Protein AF-A0A5T1JNU9-F1 (afdb_monomer)

Structure (mmCIF, N/CA/C/O backbone):
data_AF-A0A5T1JNU9-F1
#
_entry.id   AF-A0A5T1JNU9-F1
#
loop_
_atom_site.group_PDB
_atom_site.id
_atom_site.type_symbol
_atom_site.label_atom_id
_atom_site.label_alt_id
_atom_site.label_comp_id
_atom_site.label_asym_id
_atom_site.label_entity_id
_atom_site.label_seq_id
_atom_site.pdbx_PDB_ins_code
_atom_site.Cartn_x
_atom_site.Cartn_y
_atom_site.Cartn_z
_atom_site.occupancy
_atom_site.B_iso_or_equiv
_atom_site.auth_seq_id
_atom_site.auth_comp_id
_atom_site.auth_asym_id
_atom_site.auth_atom_id
_atom_site.pdbx_PDB_model_num
ATOM 1 N N . LEU A 1 1 ? -23.507 -17.142 24.575 1.00 57.91 1 LEU A N 1
ATOM 2 C CA . LEU A 1 1 ? -22.580 -16.033 24.898 1.00 57.91 1 LEU A CA 1
ATOM 3 C C . LEU A 1 1 ? -23.388 -14.987 25.648 1.00 57.91 1 LEU A C 1
ATOM 5 O O . LEU A 1 1 ? -24.443 -14.617 25.152 1.00 57.91 1 LEU A O 1
ATOM 9 N N . GLY A 1 2 ? -22.980 -14.643 26.870 1.00 79.69 2 GLY A N 1
ATOM 10 C CA . GLY A 1 2 ? -23.660 -13.656 27.716 1.00 79.69 2 GLY A CA 1
ATOM 11 C C . GLY A 1 2 ? -22.912 -12.324 27.727 1.00 79.69 2 GLY A C 1
ATOM 12 O O . GLY A 1 2 ? -21.764 -12.262 27.292 1.00 79.69 2 GLY A O 1
ATOM 13 N N . ILE A 1 3 ? -23.567 -11.274 28.219 1.00 86.00 3 ILE A N 1
ATOM 14 C CA . ILE A 1 3 ? -22.926 -9.981 28.489 1.00 86.00 3 ILE A CA 1
ATOM 15 C C . ILE A 1 3 ? -21.983 -10.154 29.684 1.00 86.00 3 ILE A C 1
ATOM 17 O O . ILE A 1 3 ? -22.397 -10.681 30.717 1.00 86.00 3 ILE A O 1
ATOM 21 N N . ASN A 1 4 ? -20.733 -9.709 29.537 1.00 86.00 4 ASN A N 1
ATOM 22 C CA . ASN A 1 4 ? -19.698 -9.854 30.566 1.00 86.00 4 ASN A CA 1
ATOM 23 C C . ASN A 1 4 ? -19.759 -8.738 31.620 1.00 86.00 4 ASN A C 1
ATOM 25 O O . ASN A 1 4 ? -19.570 -8.990 32.809 1.00 86.00 4 ASN A O 1
ATOM 29 N N . GLY A 1 5 ? -20.073 -7.513 31.199 1.00 88.12 5 GLY A N 1
ATOM 30 C CA . GLY A 1 5 ? -20.226 -6.365 32.084 1.00 88.12 5 GLY A CA 1
ATOM 31 C C . GLY A 1 5 ? -20.946 -5.209 31.400 1.00 88.12 5 GLY A C 1
ATOM 32 O O . GLY A 1 5 ? -20.907 -5.080 30.179 1.00 88.12 5 GLY A O 1
ATOM 33 N N . ILE A 1 6 ? -21.611 -4.366 32.193 1.00 92.50 6 ILE A N 1
ATOM 34 C CA . ILE A 1 6 ? -22.287 -3.150 31.723 1.00 92.50 6 ILE A CA 1
ATOM 35 C C . ILE A 1 6 ? -21.667 -1.956 32.444 1.00 92.50 6 ILE A C 1
ATOM 37 O O . ILE A 1 6 ? -21.605 -1.935 33.674 1.00 92.50 6 ILE A O 1
ATOM 41 N N . LYS A 1 7 ? -21.217 -0.958 31.685 1.00 92.94 7 LYS A N 1
ATOM 42 C CA . LYS A 1 7 ? -20.707 0.316 32.204 1.00 92.94 7 LYS A CA 1
ATOM 43 C C . LYS A 1 7 ? -21.510 1.470 31.621 1.00 92.94 7 LYS A C 1
ATOM 45 O O . LYS A 1 7 ? -21.935 1.416 30.472 1.00 92.94 7 LYS A O 1
ATOM 50 N N . VAL A 1 8 ? -21.685 2.526 32.405 1.00 91.69 8 VAL A N 1
ATOM 51 C CA . VAL A 1 8 ? -22.256 3.795 31.938 1.00 91.69 8 VAL A CA 1
ATOM 52 C C . VA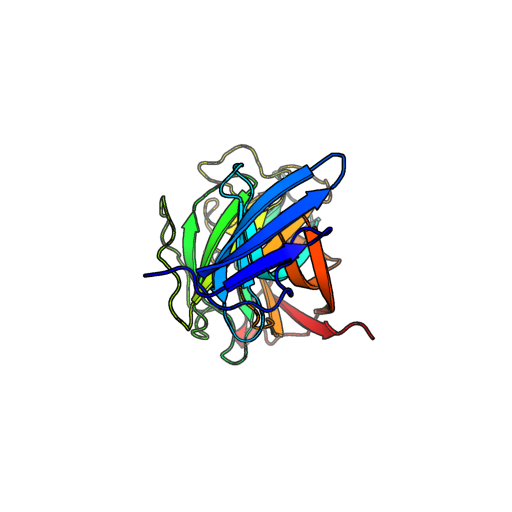L A 1 8 ? -21.118 4.798 31.796 1.00 91.69 8 VAL A C 1
ATOM 54 O O . VAL A 1 8 ? -20.256 4.880 32.670 1.00 91.69 8 VAL A O 1
ATOM 57 N N . SER A 1 9 ? -21.094 5.528 30.685 1.00 89.62 9 SER A N 1
ATOM 58 C CA . SER A 1 9 ? -20.067 6.515 30.358 1.00 89.62 9 SER A CA 1
ATOM 59 C C . SER A 1 9 ? -20.698 7.787 29.798 1.00 89.62 9 SER A C 1
ATOM 61 O O . SER A 1 9 ? -21.716 7.738 29.111 1.00 89.62 9 SER A O 1
ATOM 63 N N . ASN A 1 10 ? -20.053 8.929 30.030 1.00 89.62 10 ASN A N 1
ATOM 64 C CA . ASN A 1 10 ? -20.423 10.193 29.384 1.00 89.62 10 ASN A CA 1
ATOM 65 C C . ASN A 1 10 ? -19.682 10.399 28.049 1.00 89.62 10 ASN A C 1
ATOM 67 O O . ASN A 1 10 ? -19.957 11.360 27.332 1.00 89.62 10 ASN A O 1
ATOM 71 N N . SER A 1 11 ? -18.742 9.509 27.715 1.00 88.94 11 SER A N 1
ATOM 72 C CA . SER A 1 11 ? -17.967 9.515 26.474 1.00 88.94 11 SER A CA 1
ATOM 73 C C . SER A 1 11 ? -18.195 8.245 25.653 1.00 88.94 11 SER A C 1
ATOM 75 O O . SER A 1 11 ? -18.465 7.165 26.192 1.00 88.94 11 SER A O 1
ATOM 77 N N . ILE A 1 12 ? -18.085 8.395 24.333 1.00 90.62 12 ILE A N 1
ATOM 78 C CA . ILE A 1 12 ? -18.080 7.292 23.366 1.00 90.62 12 ILE A CA 1
ATOM 79 C C . ILE A 1 12 ? -16.794 6.470 23.582 1.00 90.62 12 ILE A C 1
ATOM 81 O O . ILE A 1 12 ? -15.740 7.068 23.833 1.00 90.62 12 ILE A O 1
ATOM 85 N N . PRO A 1 13 ? -16.839 5.123 23.539 1.00 91.38 13 PRO A N 1
ATOM 86 C CA . PRO A 1 13 ? -15.621 4.325 23.588 1.00 91.38 13 PRO A CA 1
ATOM 87 C C . PRO A 1 13 ? -14.700 4.640 22.407 1.00 91.38 13 PRO A C 1
ATOM 89 O O . PRO A 1 13 ? -15.120 5.125 21.370 1.00 91.38 13 PRO A O 1
ATOM 92 N N . THR A 1 14 ? -13.418 4.349 22.554 1.00 90.94 14 THR A N 1
ATOM 93 C CA . THR A 1 14 ? -12.423 4.459 21.481 1.00 90.94 14 THR A CA 1
ATOM 94 C C . THR A 1 14 ? -11.794 3.087 21.268 1.00 90.94 14 THR A C 1
ATOM 96 O O . THR A 1 14 ? -11.928 2.227 22.145 1.00 90.94 14 THR A O 1
ATOM 99 N N . PRO A 1 15 ? -11.018 2.866 20.194 1.00 90.00 15 PRO A N 1
ATOM 100 C CA . PRO A 1 15 ? -10.268 1.623 20.072 1.00 90.00 15 PRO A CA 1
ATOM 101 C C . PRO A 1 15 ? -9.278 1.380 21.217 1.00 90.00 15 PRO A C 1
ATOM 103 O O . PRO A 1 15 ? -8.859 0.253 21.417 1.00 90.00 15 PRO A O 1
ATOM 106 N N . LYS A 1 16 ? -8.902 2.406 21.996 1.00 89.00 16 LYS A N 1
ATOM 107 C CA . LYS A 1 16 ? -8.036 2.261 23.182 1.00 89.00 16 LYS A CA 1
ATOM 108 C C . LYS A 1 16 ? -8.820 2.029 24.480 1.00 89.00 16 LYS A C 1
ATOM 110 O O . LYS A 1 16 ? -8.221 1.848 25.542 1.00 89.00 16 LYS A O 1
ATOM 115 N N . THR A 1 17 ? -10.152 2.042 24.433 1.00 91.62 17 THR A N 1
ATOM 116 C CA . THR A 1 17 ? -10.994 1.759 25.598 1.00 91.62 17 THR A CA 1
ATOM 117 C C . THR A 1 17 ? -10.915 0.272 25.923 1.00 91.62 17 THR A C 1
ATOM 119 O O . THR A 1 17 ? -11.457 -0.557 25.199 1.00 91.62 17 THR A O 1
ATOM 122 N N . LYS A 1 18 ? -10.244 -0.076 27.026 1.00 91.62 18 LYS A N 1
ATOM 123 C CA . LYS A 1 18 ? -10.081 -1.471 27.459 1.00 91.62 18 LYS A CA 1
ATOM 124 C C . LYS A 1 18 ? -11.422 -2.096 27.849 1.00 91.62 18 LYS A C 1
ATOM 126 O O . LYS A 1 18 ? -12.125 -1.565 28.714 1.00 91.62 18 LYS A O 1
ATOM 131 N N . ALA A 1 19 ? -11.733 -3.238 27.248 1.00 93.25 19 ALA A N 1
ATOM 132 C CA . ALA A 1 19 ? -12.950 -4.000 27.490 1.00 93.25 19 ALA A CA 1
ATOM 133 C C . ALA A 1 19 ? -12.772 -5.443 27.016 1.00 93.25 19 ALA A C 1
ATOM 135 O O . ALA A 1 19 ? -12.004 -5.691 26.096 1.00 93.25 19 ALA A O 1
ATOM 136 N N . ASN A 1 20 ? -13.502 -6.380 27.607 1.00 94.50 20 ASN A N 1
ATOM 137 C CA . ASN A 1 20 ? -13.579 -7.742 27.093 1.00 94.50 20 ASN A CA 1
ATOM 138 C C . ASN A 1 20 ? -14.620 -7.822 25.973 1.00 94.50 20 ASN A C 1
ATOM 140 O O . ASN A 1 20 ? -15.572 -7.041 25.937 1.00 94.50 20 ASN A O 1
ATOM 144 N N . VAL A 1 21 ? -14.486 -8.810 25.084 1.00 94.75 21 VAL A N 1
ATOM 145 C CA . VAL A 1 21 ? -15.563 -9.151 24.139 1.00 94.75 21 VAL A CA 1
ATOM 146 C C . VAL A 1 21 ? -16.852 -9.393 24.931 1.00 94.75 21 VAL A C 1
ATOM 148 O O . VAL A 1 21 ? -16.815 -10.073 25.951 1.00 94.75 21 VAL A O 1
ATOM 151 N N . ASN A 1 22 ? -17.981 -8.857 24.469 1.00 95.12 22 ASN A N 1
ATOM 152 C CA . ASN A 1 22 ? -19.289 -8.832 25.143 1.00 95.12 22 ASN A CA 1
ATOM 153 C C . ASN A 1 22 ? -19.437 -7.875 26.341 1.00 95.12 22 ASN A C 1
ATOM 155 O O . ASN A 1 22 ? -20.445 -7.950 27.051 1.00 95.12 22 ASN A O 1
ATOM 159 N N . ASP A 1 23 ? -18.490 -6.969 26.577 1.00 95.69 23 ASP A N 1
ATOM 160 C CA . ASP A 1 23 ? -18.735 -5.817 27.449 1.00 95.69 23 ASP A CA 1
ATOM 161 C C . ASP A 1 23 ? -19.635 -4.789 26.745 1.00 95.69 23 ASP A C 1
ATOM 163 O O . ASP A 1 23 ? -19.493 -4.524 25.546 1.00 95.69 23 ASP A O 1
ATOM 167 N N . LEU A 1 24 ? -20.541 -4.182 27.512 1.00 95.81 24 LEU A N 1
ATOM 168 C CA . LEU A 1 24 ? -21.421 -3.104 27.074 1.00 95.81 24 LEU A CA 1
ATOM 169 C C . LEU A 1 24 ? -21.030 -1.775 27.717 1.00 95.81 24 LEU A C 1
ATOM 171 O O . LEU A 1 24 ? -20.834 -1.686 28.933 1.00 95.81 24 LEU A O 1
ATOM 175 N N . ILE A 1 25 ? -21.005 -0.721 26.905 1.00 95.12 25 ILE A N 1
ATOM 176 C CA . ILE A 1 25 ? -20.922 0.666 27.358 1.00 95.12 25 ILE A CA 1
ATOM 177 C C . ILE A 1 25 ? -22.179 1.404 26.910 1.00 95.12 25 ILE A C 1
ATOM 179 O O . ILE A 1 25 ? -22.449 1.547 25.721 1.00 95.12 25 ILE A O 1
ATOM 183 N N . ILE A 1 26 ? -22.943 1.897 27.878 1.00 93.56 26 ILE A N 1
ATOM 184 C CA . ILE A 1 26 ? -24.046 2.822 27.642 1.00 93.56 26 ILE A CA 1
ATOM 185 C C . ILE A 1 26 ? -23.456 4.225 27.682 1.00 93.56 26 ILE A C 1
ATOM 187 O O . ILE A 1 26 ? -23.025 4.681 28.744 1.00 93.56 26 ILE A O 1
ATOM 191 N N . THR A 1 27 ? -23.434 4.904 26.539 1.00 91.25 27 THR A N 1
ATOM 192 C CA . THR A 1 27 ? -23.039 6.312 26.477 1.00 91.25 27 THR A CA 1
ATOM 193 C C . THR A 1 27 ? -24.289 7.173 26.543 1.00 91.25 27 THR A C 1
ATOM 195 O O . THR A 1 27 ? -25.161 7.073 25.677 1.00 91.25 27 THR A O 1
ATOM 198 N N . TYR A 1 28 ? -24.385 8.002 27.579 1.00 85.25 28 TYR A N 1
ATOM 199 C CA . TYR A 1 28 ? -25.528 8.881 27.800 1.00 85.25 28 TYR A CA 1
ATOM 200 C C . TYR A 1 28 ? -25.061 10.294 28.156 1.00 85.25 28 TYR A C 1
ATOM 202 O O . TYR A 1 28 ? -24.367 10.491 29.150 1.00 85.25 28 TYR A O 1
ATOM 210 N N . ASN A 1 29 ? -25.474 11.285 27.368 1.00 78.69 29 ASN A N 1
ATOM 211 C CA . ASN A 1 29 ? -25.425 12.703 27.729 1.00 78.69 29 ASN A CA 1
ATOM 212 C C . ASN A 1 29 ? -26.678 13.428 27.197 1.00 78.69 29 ASN A C 1
ATOM 214 O O . ASN A 1 29 ? -27.572 12.787 26.643 1.00 78.69 29 ASN A O 1
ATOM 218 N N . GLU A 1 30 ? -26.763 14.751 27.376 1.00 75.50 30 GLU A N 1
ATOM 219 C CA . GLU A 1 30 ? -27.941 15.548 26.982 1.00 75.50 30 GLU A CA 1
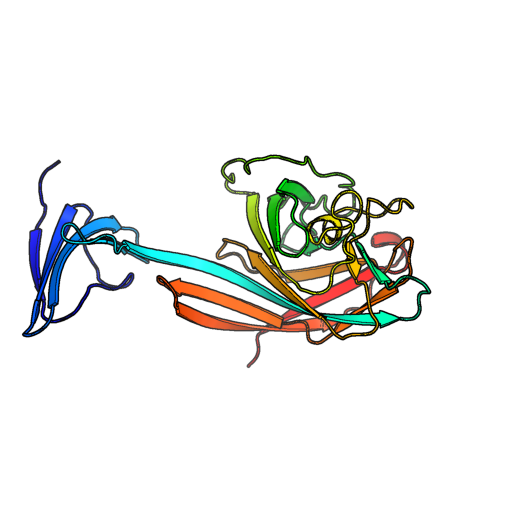ATOM 220 C C . GLU A 1 30 ? -28.330 15.395 25.499 1.00 75.50 30 GLU A C 1
ATOM 222 O O . GLU A 1 30 ? -29.503 15.544 25.165 1.00 75.50 30 GLU A O 1
ATOM 227 N N . ASN A 1 31 ? -27.384 15.027 24.626 1.00 72.38 31 ASN A N 1
ATOM 228 C CA . ASN A 1 31 ? -27.574 14.973 23.174 1.00 72.38 31 ASN A CA 1
ATOM 229 C C . ASN A 1 31 ? -27.369 13.578 22.555 1.00 72.38 31 ASN A C 1
ATOM 231 O O . ASN A 1 31 ? -27.724 13.369 21.398 1.00 72.38 31 ASN A O 1
ATOM 235 N N . VAL A 1 32 ? -26.790 12.620 23.285 1.00 76.12 32 VAL A N 1
ATOM 236 C CA . VAL A 1 32 ? -26.365 11.322 22.741 1.00 76.12 32 VAL A CA 1
ATOM 237 C C . VAL A 1 32 ? -26.813 10.190 23.658 1.00 76.12 32 VAL A C 1
ATOM 239 O O . VAL A 1 32 ? -26.477 10.167 24.841 1.00 76.12 32 VAL A O 1
ATOM 242 N N . LYS A 1 33 ? -27.546 9.224 23.092 1.00 88.56 33 LYS A N 1
ATOM 243 C CA . LYS A 1 33 ? -27.878 7.942 23.727 1.00 88.56 33 LYS A CA 1
ATOM 244 C C . LYS A 1 33 ? -27.423 6.817 22.806 1.00 88.56 33 LYS A C 1
ATOM 246 O O . LYS A 1 33 ? -28.034 6.593 21.766 1.00 88.56 33 LYS A O 1
ATOM 251 N N . GLN A 1 34 ? -26.350 6.131 23.175 1.00 92.19 34 GLN A N 1
ATOM 252 C CA . GLN A 1 34 ? -25.773 5.042 22.387 1.00 92.19 34 GLN A CA 1
ATOM 253 C C . GLN A 1 34 ? -25.513 3.825 23.272 1.00 92.19 34 GLN A C 1
ATOM 255 O O . GLN A 1 34 ? -25.279 3.948 24.477 1.00 92.19 34 GLN A O 1
ATOM 260 N N . LEU A 1 35 ? -25.545 2.644 22.658 1.00 94.56 35 LEU A N 1
ATOM 261 C CA . LEU A 1 35 ? -25.265 1.376 23.321 1.00 94.56 35 LEU A CA 1
ATOM 262 C C . LEU A 1 35 ? -24.153 0.669 22.558 1.00 94.56 35 LEU A C 1
ATOM 264 O O . LEU A 1 35 ? -24.385 0.126 21.486 1.00 94.56 35 LEU A O 1
ATOM 268 N N . TRP A 1 36 ? -22.951 0.672 23.113 1.00 95.19 36 TRP A N 1
ATOM 269 C CA . TRP A 1 36 ? -21.764 0.135 22.469 1.00 95.19 36 TRP A CA 1
ATOM 270 C C . TRP A 1 36 ? -21.458 -1.270 22.974 1.00 95.19 36 TRP A C 1
ATOM 272 O O . TRP A 1 36 ? -21.258 -1.464 24.171 1.00 95.19 36 TRP A O 1
ATOM 282 N N . LEU A 1 37 ? -21.386 -2.239 22.064 1.00 95.81 37 LEU A N 1
ATOM 283 C CA . LEU A 1 37 ? -20.974 -3.614 22.351 1.00 95.81 37 LEU A CA 1
ATOM 284 C C . LEU A 1 37 ? -19.551 -3.852 21.853 1.00 95.81 37 LEU A C 1
ATOM 286 O O . LEU A 1 37 ? -19.282 -3.669 20.666 1.00 95.81 37 LEU A O 1
ATOM 290 N N . CYS A 1 38 ? -18.663 -4.298 22.741 1.00 95.38 38 CYS A N 1
ATOM 291 C CA . CYS A 1 38 ? -17.328 -4.751 22.362 1.00 95.38 38 CYS A CA 1
ATOM 292 C C . CYS A 1 38 ? -17.434 -6.100 21.637 1.00 95.38 38 CYS A C 1
ATOM 294 O O . CYS A 1 38 ? -17.827 -7.105 22.234 1.00 95.38 38 CYS A O 1
ATOM 296 N N . VAL A 1 39 ? -17.092 -6.130 20.351 1.00 94.06 39 VAL A N 1
ATOM 297 C CA . VAL A 1 39 ? -17.187 -7.330 19.497 1.00 94.06 39 VAL A CA 1
ATOM 298 C C . VAL A 1 39 ? -15.839 -7.988 19.234 1.00 94.06 39 VAL A C 1
ATOM 300 O O . VAL A 1 39 ? -15.787 -9.166 18.890 1.00 94.06 39 VAL A O 1
ATOM 303 N N . ALA A 1 40 ? -14.747 -7.251 19.427 1.00 91.38 40 ALA A N 1
ATOM 304 C CA . ALA A 1 40 ? -13.393 -7.779 19.372 1.00 91.38 40 ALA A CA 1
ATOM 305 C C . ALA A 1 40 ? -12.515 -7.033 20.376 1.00 91.38 40 ALA A C 1
ATOM 307 O O . ALA A 1 40 ? -12.659 -5.825 20.554 1.00 91.38 40 ALA A O 1
ATOM 308 N N . SER A 1 41 ? -11.601 -7.758 21.008 1.00 91.25 41 SER A N 1
ATOM 309 C CA . SER A 1 41 ? -10.572 -7.196 21.874 1.00 91.25 41 SER A CA 1
ATOM 310 C C . SER A 1 41 ? -9.289 -7.972 21.655 1.00 91.25 41 SER A C 1
ATOM 312 O O . SER A 1 41 ? -9.296 -9.202 21.721 1.00 91.25 41 SER A O 1
ATOM 314 N N . ASP A 1 42 ? -8.203 -7.247 21.450 1.00 87.19 42 ASP A N 1
ATOM 315 C CA . ASP A 1 42 ? -6.844 -7.765 21.532 1.00 87.19 42 ASP A CA 1
ATOM 316 C C . ASP A 1 42 ? -6.018 -6.918 22.515 1.00 87.19 42 ASP A C 1
ATOM 318 O O . ASP A 1 42 ? -6.555 -6.056 23.218 1.00 87.19 42 ASP A O 1
ATOM 322 N N . ASP A 1 43 ? -4.717 -7.194 22.610 1.00 83.94 43 ASP A N 1
ATOM 323 C CA . ASP A 1 43 ? -3.816 -6.512 23.546 1.00 83.94 43 ASP A CA 1
ATOM 324 C C . ASP A 1 43 ? -3.645 -5.011 23.250 1.00 83.94 43 ASP A C 1
ATOM 326 O O . ASP A 1 43 ? -3.215 -4.251 24.123 1.00 83.94 43 ASP A O 1
ATOM 330 N N . LYS A 1 44 ? -3.957 -4.571 22.026 1.00 83.19 44 LYS A N 1
ATOM 331 C CA . LYS A 1 44 ? -3.784 -3.190 21.568 1.00 83.19 44 LYS A CA 1
ATOM 332 C C . LYS A 1 44 ? -5.107 -2.441 21.476 1.00 83.19 44 LYS A C 1
ATOM 334 O O . LYS A 1 44 ? -5.171 -1.288 21.911 1.00 83.19 44 LYS A O 1
ATOM 339 N N . TYR A 1 45 ? -6.129 -3.063 20.890 1.00 89.56 45 TYR A N 1
ATOM 340 C CA . TYR A 1 45 ? -7.351 -2.387 20.485 1.00 89.56 45 TYR A CA 1
ATOM 341 C C . TYR A 1 45 ? -8.626 -3.173 20.792 1.00 89.56 45 TYR A C 1
ATOM 343 O O . TYR A 1 45 ? -8.665 -4.402 20.831 1.00 89.56 45 TYR A O 1
ATOM 351 N N . THR A 1 46 ? -9.711 -2.423 20.949 1.00 92.06 46 THR A N 1
ATOM 352 C CA . THR A 1 46 ? -11.080 -2.929 21.014 1.00 92.06 46 THR A CA 1
ATOM 353 C C . THR A 1 46 ? -11.886 -2.445 19.815 1.00 92.06 46 THR A C 1
ATOM 355 O O . THR A 1 46 ? -11.671 -1.353 19.287 1.00 92.06 46 THR A O 1
ATOM 358 N N . SER A 1 47 ? -12.820 -3.278 19.365 1.00 92.69 47 SER A N 1
ATOM 359 C CA . SER A 1 47 ? -13.782 -2.931 18.321 1.00 92.69 47 SER A CA 1
ATOM 360 C C . SER A 1 47 ? -15.185 -2.894 18.894 1.00 92.69 47 SER A C 1
ATOM 362 O O . SER A 1 47 ? -15.587 -3.813 19.611 1.00 92.69 47 SER A O 1
ATOM 364 N N . TRP A 1 48 ? -15.937 -1.857 18.545 1.00 94.31 48 TRP A N 1
ATOM 365 C CA . TRP A 1 48 ? -17.263 -1.596 19.087 1.00 94.31 48 TRP A CA 1
ATOM 366 C C . TRP A 1 48 ? -18.295 -1.452 17.983 1.00 94.31 48 TRP A C 1
ATOM 368 O O . TRP A 1 48 ? -18.020 -0.850 16.946 1.00 94.31 48 TRP A O 1
ATOM 378 N N . ILE A 1 49 ? -19.497 -1.950 18.242 1.00 94.25 49 ILE A N 1
ATOM 379 C CA . ILE A 1 49 ? -20.675 -1.683 17.415 1.00 94.25 49 ILE A CA 1
ATOM 380 C C . ILE A 1 49 ? -21.689 -0.892 18.237 1.00 94.25 49 ILE A C 1
ATOM 382 O O . ILE A 1 49 ? -21.924 -1.219 19.404 1.00 94.25 49 ILE A O 1
ATOM 386 N N . ASN A 1 50 ? -22.279 0.149 17.654 1.00 93.62 50 ASN A N 1
ATOM 387 C CA . ASN A 1 50 ? -23.406 0.845 18.263 1.00 93.62 50 ASN A CA 1
ATOM 388 C C . ASN A 1 50 ? -24.691 0.064 17.967 1.00 93.62 50 ASN A C 1
ATOM 390 O O . ASN A 1 50 ? -25.171 0.056 16.844 1.00 93.62 50 ASN A O 1
ATOM 394 N N . LEU A 1 51 ? -25.282 -0.565 18.977 1.00 92.75 51 LEU A N 1
ATOM 395 C CA . LEU A 1 51 ? -26.512 -1.349 18.848 1.00 92.75 51 LEU A CA 1
ATOM 396 C C . LEU A 1 51 ? -27.766 -0.495 18.598 1.00 92.75 51 LEU A C 1
ATOM 398 O O . LEU A 1 51 ? -28.802 -1.038 18.225 1.00 92.75 51 LEU A O 1
ATOM 402 N N . LEU A 1 52 ? -27.695 0.820 18.826 1.00 91.69 52 LEU A N 1
ATOM 403 C CA . LEU A 1 52 ? -28.794 1.759 18.567 1.00 91.69 52 LEU A CA 1
ATOM 404 C C . LEU A 1 52 ? -28.597 2.562 17.271 1.00 91.69 52 LEU A C 1
ATOM 406 O O . LEU A 1 52 ? -29.443 3.391 16.942 1.00 91.69 52 LEU A O 1
ATOM 410 N N . GLY A 1 53 ? -27.498 2.341 16.545 1.00 85.94 53 GLY A N 1
ATOM 411 C CA . GLY A 1 53 ? -27.151 3.069 15.325 1.00 85.94 53 GLY A CA 1
ATOM 412 C C . GLY A 1 53 ? -26.415 2.192 14.311 1.00 85.94 53 GLY A C 1
ATOM 413 O O . GLY A 1 53 ? -26.372 0.977 14.443 1.00 85.94 53 GLY A O 1
ATOM 414 N N . ASN A 1 54 ? -25.825 2.819 13.290 1.00 83.56 54 ASN A N 1
ATOM 415 C CA . ASN A 1 54 ? -25.039 2.129 12.251 1.00 83.56 54 ASN A CA 1
ATOM 416 C C . ASN A 1 54 ? -23.527 2.387 12.387 1.00 83.56 54 ASN A C 1
ATOM 418 O O . ASN A 1 54 ? -22.756 2.143 11.460 1.00 83.56 54 ASN A O 1
ATOM 422 N N . GLU A 1 55 ? -23.104 2.948 13.517 1.00 88.44 55 GLU A N 1
ATOM 423 C CA . GLU A 1 55 ? -21.723 3.351 13.756 1.00 88.44 55 GLU A CA 1
ATOM 424 C C . GLU A 1 55 ? -20.915 2.176 14.303 1.00 88.44 55 GLU A C 1
ATOM 426 O O . GLU A 1 55 ? -21.313 1.521 15.268 1.00 88.44 55 GLU A O 1
ATOM 431 N N . ASN A 1 56 ? -19.735 1.969 13.726 1.00 90.31 56 ASN A N 1
ATOM 432 C CA . ASN A 1 56 ? -18.750 1.021 14.220 1.00 90.31 56 ASN A CA 1
ATOM 433 C C . ASN A 1 56 ? -17.470 1.773 14.589 1.00 90.31 56 ASN A C 1
ATOM 435 O O . ASN A 1 56 ? -17.114 2.777 13.966 1.00 90.31 56 ASN A O 1
ATOM 439 N N . ILE A 1 57 ? -16.770 1.279 15.603 1.00 89.00 57 ILE A N 1
ATOM 440 C CA . ILE A 1 57 ? -15.465 1.775 16.027 1.00 89.00 57 ILE A CA 1
ATOM 441 C C . ILE A 1 57 ? -14.492 0.628 15.861 1.00 89.00 57 ILE A C 1
ATOM 443 O O . ILE A 1 57 ? -14.561 -0.361 16.583 1.00 89.00 57 ILE A O 1
ATOM 447 N N . THR A 1 58 ? -13.589 0.766 14.905 1.00 89.12 58 THR A N 1
ATOM 448 C CA . THR A 1 58 ? -12.521 -0.193 14.641 1.00 89.12 58 THR A CA 1
ATOM 449 C C . THR A 1 58 ? -11.215 0.566 14.492 1.00 89.12 58 THR A C 1
ATOM 451 O O . THR A 1 58 ? -11.201 1.699 14.004 1.00 89.12 58 THR A O 1
ATOM 454 N N . ALA A 1 59 ? -10.125 -0.069 14.903 1.00 87.94 59 ALA A N 1
ATOM 455 C CA . ALA A 1 59 ? -8.772 0.386 14.631 1.00 87.94 59 ALA A CA 1
ATOM 456 C C . ALA A 1 59 ? -8.150 -0.494 13.547 1.00 87.94 59 ALA A C 1
ATOM 458 O O . ALA A 1 59 ? -8.299 -1.715 13.579 1.00 87.94 59 ALA A O 1
ATOM 459 N N . GLN A 1 60 ? -7.434 0.123 12.614 1.00 89.31 60 GLN A N 1
ATOM 460 C CA . GLN A 1 60 ? -6.646 -0.588 11.617 1.00 89.31 60 GLN A CA 1
ATOM 461 C C . GLN A 1 60 ? -5.252 0.034 11.542 1.00 89.31 60 GLN A C 1
ATOM 463 O O . GLN A 1 60 ? -5.115 1.219 11.239 1.00 89.31 60 GLN A O 1
ATOM 468 N N . GLU A 1 61 ? -4.224 -0.761 11.843 1.00 91.94 61 GLU A N 1
ATOM 469 C CA . GLU A 1 61 ? -2.833 -0.379 11.586 1.00 91.94 61 GLU A CA 1
ATOM 470 C C . GLU A 1 61 ? -2.600 -0.387 10.069 1.00 91.94 61 GLU A C 1
ATOM 472 O O . GLU A 1 61 ? -2.978 -1.339 9.377 1.00 91.94 61 GLU A O 1
ATOM 477 N N . LEU A 1 62 ? -1.996 0.681 9.552 1.00 96.19 62 LEU A N 1
ATOM 478 C CA . LEU A 1 62 ? -1.629 0.774 8.148 1.00 96.19 62 LEU A CA 1
ATOM 479 C C . LEU A 1 62 ? -0.346 1.576 7.943 1.00 96.19 62 LEU A C 1
ATOM 481 O O . LEU A 1 62 ? 0.010 2.461 8.727 1.00 96.19 62 LEU A O 1
ATOM 485 N N . ILE A 1 63 ? 0.313 1.291 6.828 1.00 98.38 63 ILE A N 1
ATOM 486 C CA . ILE A 1 63 ? 1.391 2.108 6.283 1.00 98.38 63 ILE A CA 1
ATOM 487 C C . ILE A 1 63 ? 0.838 2.904 5.106 1.00 98.38 63 ILE A C 1
ATOM 489 O O . ILE A 1 63 ? 0.222 2.335 4.208 1.00 98.38 63 ILE A O 1
ATOM 493 N N . ILE A 1 64 ? 1.075 4.211 5.097 1.00 98.31 64 ILE A N 1
ATOM 494 C CA . ILE A 1 64 ? 0.686 5.114 4.014 1.00 98.31 64 ILE A CA 1
ATOM 495 C C . ILE A 1 64 ? 1.956 5.567 3.307 1.00 98.31 64 ILE A C 1
ATOM 497 O O . ILE A 1 64 ? 2.777 6.248 3.911 1.00 98.31 64 ILE A O 1
ATOM 501 N N . ILE A 1 65 ? 2.131 5.208 2.040 1.00 98.69 65 ILE A N 1
ATOM 502 C CA . ILE A 1 65 ? 3.228 5.685 1.193 1.00 98.69 65 ILE A CA 1
ATOM 503 C C . ILE A 1 65 ? 2.656 6.703 0.216 1.00 98.69 65 ILE A C 1
ATOM 505 O O . ILE A 1 65 ? 1.655 6.439 -0.441 1.00 98.69 65 ILE A O 1
ATOM 509 N N . SER A 1 66 ? 3.298 7.858 0.089 1.00 98.19 66 SER A N 1
ATOM 510 C CA . SER A 1 66 ? 2.896 8.883 -0.872 1.00 98.19 66 SER A CA 1
ATOM 511 C C . SER A 1 66 ? 4.083 9.413 -1.651 1.00 98.19 66 SER A C 1
ATOM 513 O O . SER A 1 66 ? 5.210 9.435 -1.155 1.00 98.19 66 SER A O 1
ATOM 515 N N . PHE A 1 67 ? 3.834 9.814 -2.891 1.00 97.31 67 PHE A N 1
ATOM 516 C CA . PHE A 1 67 ? 4.834 10.440 -3.743 1.00 97.31 67 PHE A CA 1
ATOM 517 C C . PHE A 1 67 ? 4.181 11.239 -4.861 1.00 97.31 67 PHE A C 1
ATOM 519 O O . PHE A 1 67 ? 3.042 10.993 -5.251 1.00 97.31 67 PHE A O 1
ATOM 526 N N . ASP A 1 68 ? 4.946 12.171 -5.409 1.00 94.69 68 ASP A N 1
ATOM 527 C CA . ASP A 1 68 ? 4.554 12.960 -6.563 1.00 94.69 68 ASP A CA 1
ATOM 528 C C . ASP A 1 68 ? 5.186 12.406 -7.840 1.00 94.69 68 ASP A C 1
ATOM 530 O O . ASP A 1 68 ? 6.369 12.051 -7.858 1.00 94.69 68 ASP A O 1
ATOM 534 N N . THR A 1 69 ? 4.429 12.412 -8.932 1.00 89.56 69 THR A N 1
ATOM 535 C CA . THR A 1 69 ? 4.889 12.024 -10.267 1.00 89.56 69 THR A CA 1
ATOM 536 C C . THR A 1 69 ? 5.160 13.260 -11.118 1.00 89.56 69 THR A C 1
ATOM 538 O O . THR A 1 69 ? 4.284 14.116 -11.259 1.00 89.56 69 THR A O 1
ATOM 541 N N . ASN A 1 70 ? 6.333 13.320 -11.747 1.00 86.62 70 ASN A N 1
ATOM 542 C CA . ASN A 1 70 ? 6.681 14.328 -12.747 1.00 86.62 70 ASN A CA 1
ATOM 543 C C . ASN A 1 70 ? 6.955 13.640 -14.084 1.00 86.62 70 ASN A C 1
ATOM 545 O O . ASN A 1 70 ? 7.730 12.683 -14.143 1.00 86.62 70 ASN A O 1
ATOM 549 N N . LEU A 1 71 ? 6.331 14.119 -15.156 1.00 81.81 71 LEU A N 1
ATOM 550 C CA . LEU A 1 71 ? 6.489 13.531 -16.482 1.00 81.81 71 LEU A CA 1
ATOM 551 C C . LEU A 1 71 ? 7.729 14.097 -17.164 1.00 81.81 71 LEU A C 1
ATOM 553 O O . LEU A 1 71 ? 7.834 15.300 -17.398 1.00 81.81 71 LEU A O 1
ATOM 557 N N . ASN A 1 72 ? 8.652 13.210 -17.516 1.00 66.00 72 ASN A N 1
ATOM 558 C CA . ASN A 1 72 ? 9.762 13.540 -18.387 1.00 66.00 72 ASN A CA 1
ATOM 559 C C . ASN A 1 72 ? 9.334 13.191 -19.805 1.00 66.00 72 ASN A C 1
ATOM 561 O O . ASN A 1 72 ? 9.407 12.027 -20.185 1.00 66.00 72 ASN A O 1
ATOM 565 N N . SER A 1 73 ? 8.890 14.197 -20.558 1.00 59.00 73 SER A N 1
ATOM 566 C CA . SER A 1 73 ? 8.753 14.170 -22.022 1.00 59.00 73 SER A CA 1
ATOM 567 C C . SER A 1 73 ? 8.104 12.909 -22.623 1.00 59.00 73 SER A C 1
ATOM 569 O O . SER A 1 73 ? 8.747 11.876 -22.797 1.00 59.00 73 SER A O 1
ATOM 571 N N . GLY A 1 74 ? 6.864 13.034 -23.085 1.00 62.12 74 GLY A N 1
ATOM 572 C CA . GLY A 1 74 ? 6.229 12.036 -23.941 1.00 62.12 74 GLY A CA 1
ATOM 573 C C . GLY A 1 74 ? 5.036 12.641 -24.668 1.00 62.12 74 GLY A C 1
ATOM 574 O O . GLY A 1 74 ? 4.327 13.480 -24.116 1.00 62.12 74 GLY A O 1
ATOM 575 N N . GLN A 1 75 ? 4.828 12.248 -25.926 1.00 66.50 75 GLN A N 1
ATOM 576 C CA . GLN A 1 75 ? 3.750 12.785 -26.771 1.00 66.50 75 GLN A CA 1
ATOM 577 C C . GLN A 1 75 ? 2.354 12.492 -26.194 1.00 66.50 75 GLN A C 1
ATOM 579 O O . GLN A 1 75 ? 1.424 13.265 -26.412 1.00 66.50 75 GLN A O 1
ATOM 584 N N . TYR A 1 76 ? 2.224 11.390 -25.452 1.00 71.00 76 TYR A N 1
ATOM 585 C CA . TYR A 1 76 ? 0.963 10.894 -24.895 1.00 71.00 76 TYR A CA 1
ATOM 586 C C . TYR A 1 76 ? 0.936 10.885 -23.357 1.00 71.00 76 TYR A C 1
ATOM 588 O O . TYR A 1 76 ? -0.042 10.419 -22.778 1.00 71.00 76 TYR A O 1
ATOM 596 N N . GLY A 1 77 ? 1.991 11.385 -22.700 1.00 79.94 77 GLY A N 1
ATOM 597 C CA . GLY A 1 77 ? 2.143 11.364 -21.245 1.00 79.94 77 GLY A CA 1
ATOM 598 C C . GLY A 1 77 ? 3.431 10.685 -20.789 1.00 79.94 77 GLY A C 1
ATOM 599 O O . GLY A 1 77 ? 4.479 10.845 -21.404 1.00 79.94 77 GLY A O 1
ATOM 600 N N . GLY A 1 78 ? 3.359 9.940 -19.691 1.00 86.62 78 GLY A N 1
ATOM 601 C CA . GLY A 1 78 ? 4.469 9.142 -19.174 1.00 86.62 78 GLY A CA 1
ATOM 602 C C . GLY A 1 78 ? 3.950 8.006 -18.307 1.00 86.62 78 GLY A C 1
ATOM 603 O O . GLY A 1 78 ? 2.922 8.164 -17.638 1.00 86.62 78 GLY A O 1
ATOM 604 N N . CYS A 1 79 ? 4.646 6.865 -18.337 1.00 87.94 79 CYS A N 1
ATOM 605 C CA . CYS A 1 79 ? 4.234 5.710 -17.558 1.00 87.94 79 CYS A CA 1
ATOM 606 C C . CYS A 1 79 ? 5.071 5.461 -16.303 1.00 87.94 79 CYS A C 1
ATOM 608 O O . CYS A 1 79 ? 6.288 5.661 -16.288 1.00 87.94 79 CYS A O 1
ATOM 610 N N . LEU A 1 80 ? 4.404 4.895 -15.297 1.00 90.56 80 LEU A N 1
ATOM 611 C CA . LEU A 1 80 ? 5.024 4.179 -14.186 1.00 90.56 80 LEU A CA 1
ATOM 612 C C . LEU A 1 80 ? 4.778 2.676 -14.342 1.00 90.56 80 LEU A C 1
ATOM 614 O O . LEU A 1 80 ? 3.676 2.257 -14.710 1.00 90.56 80 LEU A O 1
ATOM 618 N N . SER A 1 81 ? 5.796 1.878 -14.040 1.00 90.88 81 SER A N 1
ATOM 619 C CA . SER A 1 81 ? 5.707 0.423 -13.979 1.00 90.88 81 SER A CA 1
ATOM 620 C C . SER A 1 81 ? 6.652 -0.142 -12.918 1.00 90.88 81 SER A C 1
ATOM 622 O O . SER A 1 81 ? 7.534 0.549 -12.396 1.00 90.88 81 SER A O 1
ATOM 624 N N . ASP A 1 82 ? 6.453 -1.422 -12.615 1.00 93.38 82 ASP A N 1
ATOM 625 C CA . ASP A 1 82 ? 7.278 -2.234 -11.722 1.00 93.38 82 ASP A CA 1
ATOM 626 C C . ASP A 1 82 ? 7.500 -1.599 -10.339 1.00 93.38 82 ASP A C 1
ATOM 628 O O . ASP A 1 82 ? 8.581 -1.694 -9.762 1.00 93.38 82 ASP A O 1
ATOM 632 N N . LEU A 1 83 ? 6.477 -0.926 -9.808 1.00 96.25 83 LEU A N 1
ATOM 633 C CA . LEU A 1 83 ? 6.466 -0.383 -8.457 1.00 96.25 83 LEU A CA 1
ATOM 634 C C . LEU A 1 83 ? 6.421 -1.538 -7.448 1.00 96.25 83 LEU A C 1
ATOM 636 O O . LEU A 1 83 ? 5.482 -2.338 -7.456 1.00 96.25 83 LEU A O 1
ATOM 640 N N . ARG A 1 84 ? 7.428 -1.624 -6.575 1.00 96.94 84 ARG A N 1
ATOM 641 C CA . ARG A 1 84 ? 7.578 -2.682 -5.564 1.00 96.94 84 ARG A CA 1
ATOM 642 C C . ARG A 1 84 ? 7.894 -2.107 -4.192 1.00 96.94 84 ARG A C 1
ATOM 644 O O . ARG A 1 84 ? 8.522 -1.058 -4.066 1.00 96.94 84 ARG A O 1
ATOM 651 N N . PHE A 1 85 ? 7.524 -2.868 -3.170 1.00 98.12 85 PHE A N 1
ATOM 652 C CA . PHE A 1 85 ? 7.802 -2.567 -1.768 1.00 98.12 85 PHE A CA 1
ATOM 653 C C . PHE A 1 85 ? 8.852 -3.546 -1.246 1.00 98.12 85 PHE A C 1
ATOM 655 O O . PHE A 1 85 ? 8.693 -4.760 -1.396 1.00 98.12 85 PHE A O 1
ATOM 662 N N . GLY A 1 86 ? 9.931 -3.028 -0.668 1.00 97.31 86 GLY A N 1
ATOM 663 C CA . GLY A 1 86 ? 10.985 -3.829 -0.055 1.00 97.31 86 GLY A CA 1
ATOM 664 C C . GLY A 1 86 ? 10.721 -4.082 1.419 1.00 97.31 86 GLY A C 1
ATOM 665 O O . GLY A 1 86 ? 10.395 -3.158 2.158 1.00 97.31 86 GLY A O 1
ATOM 666 N N . PHE A 1 87 ? 10.902 -5.328 1.841 1.00 96.75 87 PHE A N 1
ATOM 667 C CA . PHE A 1 87 ? 10.880 -5.761 3.240 1.00 96.75 87 PHE A CA 1
ATOM 668 C C . PHE A 1 87 ? 12.197 -6.481 3.564 1.00 96.75 87 PHE A C 1
ATOM 670 O O . PHE A 1 87 ? 13.078 -6.568 2.708 1.00 96.75 87 PHE A O 1
ATOM 677 N N . GLU A 1 88 ? 12.320 -7.050 4.767 1.00 89.94 88 GLU A N 1
ATOM 678 C CA . GLU A 1 88 ? 13.518 -7.796 5.197 1.00 89.94 88 GLU A CA 1
ATOM 679 C C . GLU A 1 88 ? 13.953 -8.869 4.182 1.00 89.94 88 GLU A C 1
ATOM 681 O O . GLU A 1 88 ? 15.140 -9.054 3.927 1.00 89.94 88 GLU A O 1
ATOM 686 N N . ASN A 1 89 ? 12.985 -9.534 3.541 1.00 80.62 89 ASN A N 1
ATOM 687 C CA . ASN A 1 89 ? 13.222 -10.610 2.576 1.00 80.62 89 ASN A CA 1
ATOM 688 C C . ASN A 1 89 ? 13.469 -10.129 1.132 1.00 80.62 89 ASN A C 1
ATOM 690 O O . ASN A 1 89 ? 13.417 -10.960 0.232 1.00 80.62 89 ASN A O 1
ATOM 694 N N . SER A 1 90 ? 13.738 -8.838 0.887 1.00 93.44 90 SER A N 1
ATOM 695 C CA . SER A 1 90 ? 13.799 -8.182 -0.440 1.00 93.44 90 SER A CA 1
ATOM 696 C C . SER A 1 90 ? 12.434 -7.691 -0.966 1.00 93.44 90 SER A C 1
ATOM 698 O O . SER A 1 90 ? 11.474 -7.523 -0.209 1.00 93.44 90 SER A O 1
ATOM 700 N N . LEU A 1 91 ? 12.363 -7.367 -2.262 1.00 96.75 91 LEU A N 1
ATOM 701 C CA . LEU A 1 91 ? 11.194 -6.790 -2.931 1.00 96.75 91 LEU A CA 1
ATOM 702 C C . LEU A 1 91 ? 10.037 -7.795 -3.000 1.00 96.75 91 LEU A C 1
ATOM 704 O O . LEU A 1 91 ? 10.199 -8.915 -3.487 1.00 96.75 91 LEU A O 1
ATOM 708 N N . ALA A 1 92 ? 8.861 -7.374 -2.540 1.00 97.31 92 ALA A N 1
ATOM 709 C CA . ALA A 1 92 ? 7.637 -8.165 -2.566 1.00 97.31 92 ALA A CA 1
ATOM 710 C C . ALA A 1 92 ? 7.064 -8.307 -3.985 1.00 97.31 92 ALA A C 1
ATOM 712 O O . ALA A 1 92 ? 7.187 -7.410 -4.824 1.00 97.31 92 ALA A O 1
ATOM 713 N N . SER A 1 93 ? 6.388 -9.427 -4.232 1.00 97.00 93 SER A N 1
ATOM 714 C CA . SER A 1 93 ? 5.700 -9.707 -5.493 1.00 97.00 93 SER A CA 1
ATOM 715 C C . SER A 1 93 ? 4.233 -9.300 -5.423 1.00 97.00 93 SER A C 1
ATOM 717 O O . SER A 1 93 ? 3.522 -9.705 -4.507 1.00 97.00 93 SER A O 1
ATOM 719 N N . THR A 1 94 ? 3.743 -8.567 -6.422 1.00 97.31 94 THR A N 1
ATOM 720 C CA . THR A 1 94 ? 2.299 -8.335 -6.601 1.00 97.31 94 THR A CA 1
ATOM 721 C C . THR A 1 94 ? 1.662 -9.597 -7.169 1.00 97.31 94 THR A C 1
ATOM 723 O O . THR A 1 94 ? 2.114 -10.097 -8.196 1.00 97.31 94 THR A O 1
ATOM 726 N N . THR A 1 95 ? 0.631 -10.121 -6.507 1.00 97.31 95 THR A N 1
ATOM 727 C CA . THR A 1 95 ? 0.005 -11.409 -6.854 1.00 97.31 95 THR A CA 1
ATOM 728 C C . THR A 1 95 ? -1.415 -11.268 -7.383 1.00 97.31 95 THR A C 1
ATOM 730 O O . THR A 1 95 ? -1.778 -11.975 -8.322 1.00 97.31 95 THR A O 1
ATOM 733 N N . GLN A 1 96 ? -2.200 -10.338 -6.837 1.00 98.00 96 GLN A N 1
ATOM 734 C CA . GLN A 1 96 ? -3.552 -10.030 -7.302 1.00 98.00 96 GLN A CA 1
ATOM 735 C C . GLN A 1 96 ? -3.769 -8.523 -7.386 1.00 98.00 96 GLN A C 1
ATOM 737 O O . GLN A 1 96 ? -3.172 -7.776 -6.608 1.00 98.00 96 GLN A O 1
ATOM 742 N N . ILE A 1 97 ? -4.651 -8.099 -8.290 1.00 97.06 97 ILE A N 1
ATOM 743 C CA . ILE A 1 97 ? -5.189 -6.737 -8.321 1.00 97.06 97 ILE A CA 1
ATOM 744 C C . ILE A 1 97 ? -6.705 -6.748 -8.524 1.00 97.06 97 ILE A C 1
ATOM 746 O O . ILE A 1 97 ? -7.241 -7.616 -9.213 1.00 97.06 97 ILE A O 1
ATOM 750 N N . ILE A 1 98 ? -7.372 -5.732 -7.987 1.00 96.88 98 ILE A N 1
ATOM 751 C CA . ILE A 1 98 ? -8.673 -5.261 -8.452 1.00 96.88 98 ILE A CA 1
ATOM 752 C C . ILE A 1 98 ? -8.405 -3.991 -9.249 1.00 96.88 98 ILE A C 1
ATOM 754 O O . ILE A 1 98 ? -7.916 -2.993 -8.714 1.00 96.88 98 ILE A O 1
ATOM 758 N N . LYS A 1 99 ? -8.707 -4.052 -10.542 1.00 93.44 99 LYS A N 1
ATOM 759 C CA . LYS A 1 99 ? -8.431 -2.977 -11.487 1.00 93.44 99 LYS A CA 1
ATOM 760 C C . LYS A 1 99 ? -9.291 -1.751 -11.194 1.00 93.44 99 LYS A C 1
ATOM 762 O O . LYS A 1 99 ? -10.501 -1.866 -11.009 1.00 93.44 99 LYS A O 1
ATOM 767 N N . GLY A 1 100 ? -8.694 -0.569 -11.286 1.00 91.50 100 GLY A N 1
ATOM 768 C CA . GLY A 1 100 ? -9.461 0.667 -11.361 1.00 91.50 100 GLY A CA 1
ATOM 769 C C . GLY A 1 100 ? -8.638 1.838 -11.874 1.00 91.50 100 GLY A C 1
ATOM 770 O O . GLY A 1 100 ? -7.417 1.864 -11.742 1.00 91.50 100 GLY A O 1
ATOM 771 N N . LEU A 1 101 ? -9.315 2.776 -12.545 1.00 92.56 101 LEU A N 1
ATOM 772 C CA . LEU A 1 101 ? -8.666 3.827 -13.332 1.00 92.56 101 LEU A CA 1
ATOM 773 C C . LEU A 1 101 ? -7.712 4.662 -12.470 1.00 92.56 101 LEU A C 1
ATOM 775 O O . LEU A 1 101 ? -6.511 4.661 -12.709 1.00 92.56 101 LEU A O 1
ATOM 779 N N . ASN A 1 102 ? -8.252 5.322 -11.446 1.00 94.56 102 ASN A N 1
ATOM 780 C CA . ASN A 1 102 ? -7.506 6.185 -10.527 1.00 94.56 102 ASN A CA 1
ATOM 781 C C . ASN A 1 102 ? -7.367 5.584 -9.123 1.00 94.56 102 ASN A C 1
ATOM 783 O O . ASN A 1 102 ? -6.625 6.117 -8.307 1.00 94.56 102 ASN A O 1
ATOM 787 N N . GLU A 1 103 ? -8.083 4.503 -8.827 1.00 96.69 103 GLU A N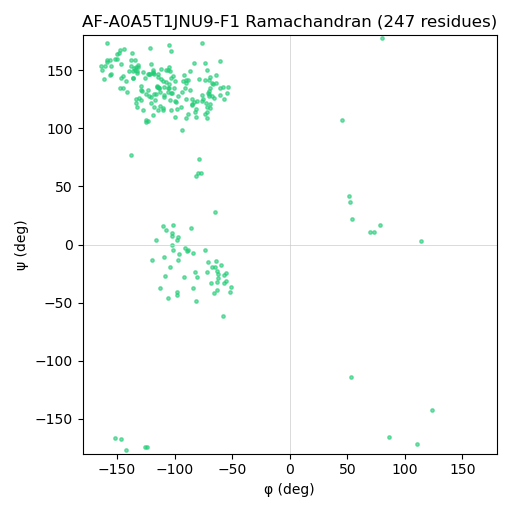 1
ATOM 788 C CA . GLU A 1 103 ? -8.083 3.844 -7.525 1.00 96.69 103 GLU A CA 1
ATOM 789 C C . GLU A 1 103 ? -8.279 2.348 -7.731 1.00 96.69 103 GLU A C 1
ATOM 791 O O . GLU A 1 103 ? -9.131 1.952 -8.523 1.00 96.69 103 GLU A O 1
ATOM 796 N N . GLY A 1 104 ? -7.490 1.529 -7.047 1.00 97.19 104 GLY A N 1
ATOM 797 C CA . GLY A 1 104 ? -7.606 0.078 -7.094 1.00 97.19 104 GLY A CA 1
ATOM 798 C C . GLY A 1 104 ? -6.968 -0.577 -5.878 1.00 97.19 104 GLY A C 1
ATOM 799 O O . GLY A 1 104 ? -6.311 0.084 -5.071 1.00 97.19 104 GLY A O 1
ATOM 800 N N . SER A 1 105 ? -7.146 -1.888 -5.770 1.00 98.38 105 SER A N 1
ATOM 801 C CA . SER A 1 105 ? -6.652 -2.687 -4.645 1.00 98.38 105 SER A CA 1
ATOM 802 C C . SER A 1 105 ? -5.707 -3.769 -5.141 1.00 98.38 105 SER A C 1
ATOM 804 O O . SER A 1 105 ? -5.775 -4.188 -6.296 1.00 98.38 105 SER A O 1
ATOM 806 N N . PHE A 1 106 ? -4.812 -4.239 -4.284 1.00 98.50 106 PHE A N 1
ATOM 807 C CA . PHE A 1 106 ? -3.829 -5.249 -4.641 1.00 98.50 106 PHE A CA 1
ATOM 808 C C . PHE A 1 106 ? -3.443 -6.128 -3.453 1.00 98.50 106 PHE A C 1
ATOM 810 O O . PHE A 1 106 ? -3.596 -5.754 -2.293 1.00 98.50 106 PHE A O 1
ATOM 817 N N . LEU A 1 107 ? -2.894 -7.300 -3.766 1.00 98.44 107 LEU A N 1
ATOM 818 C CA . LEU A 1 107 ? -2.317 -8.223 -2.797 1.00 98.44 107 LEU A CA 1
ATOM 819 C C . LEU A 1 107 ? -0.847 -8.456 -3.139 1.00 98.44 107 LEU A C 1
ATOM 821 O O . LEU A 1 107 ? -0.530 -8.939 -4.233 1.00 98.44 107 LEU A O 1
ATOM 825 N N . ILE A 1 108 ? 0.051 -8.151 -2.204 1.00 98.12 108 ILE A N 1
ATOM 826 C CA . ILE A 1 108 ? 1.477 -8.479 -2.321 1.00 98.12 108 ILE A CA 1
ATOM 827 C C . ILE A 1 108 ? 1.851 -9.660 -1.432 1.00 98.12 108 ILE A C 1
ATOM 829 O O . ILE A 1 108 ? 1.259 -9.863 -0.375 1.00 98.12 108 ILE A O 1
ATOM 833 N N . THR A 1 109 ? 2.883 -10.397 -1.835 1.00 97.25 109 THR A N 1
ATOM 834 C CA . THR A 1 109 ? 3.517 -11.455 -1.045 1.00 97.25 109 THR A CA 1
ATOM 835 C C . THR A 1 109 ? 4.958 -11.064 -0.743 1.00 97.25 109 THR A C 1
ATOM 837 O O . THR A 1 109 ? 5.723 -10.732 -1.649 1.00 97.25 109 THR A O 1
ATOM 840 N N . LYS A 1 110 ? 5.357 -11.138 0.530 1.00 96.31 110 LYS A N 1
ATOM 841 C CA . LYS A 1 110 ? 6.727 -10.854 0.990 1.00 96.31 110 LYS A CA 1
ATOM 842 C C . LYS A 1 110 ? 7.668 -12.040 0.743 1.00 96.31 110 LYS A C 1
ATOM 844 O O . LYS A 1 110 ? 8.185 -12.645 1.681 1.00 96.31 110 LYS A O 1
ATOM 849 N N . ASP A 1 111 ? 7.835 -12.401 -0.524 1.00 94.69 111 ASP A N 1
ATOM 850 C CA . ASP A 1 111 ? 8.585 -13.579 -0.981 1.00 94.69 111 ASP A CA 1
ATOM 851 C C . ASP A 1 111 ? 10.000 -13.272 -1.497 1.00 94.69 111 ASP A C 1
ATOM 853 O O . ASP A 1 111 ? 10.737 -14.198 -1.827 1.00 94.69 111 ASP A O 1
ATOM 857 N N . GLY A 1 112 ? 10.383 -11.996 -1.587 1.00 94.75 112 GLY A N 1
ATOM 858 C CA . GLY A 1 112 ? 11.678 -11.585 -2.137 1.00 94.75 112 GLY A CA 1
ATOM 859 C C . GLY A 1 112 ? 11.812 -11.789 -3.647 1.00 94.75 112 GLY A C 1
ATOM 860 O O . GLY A 1 112 ? 12.908 -11.686 -4.200 1.00 94.75 112 GLY A O 1
ATOM 861 N N . MET A 1 113 ? 10.709 -12.098 -4.332 1.00 94.56 113 MET A N 1
ATOM 862 C CA . MET A 1 113 ? 10.688 -12.434 -5.753 1.00 94.56 113 MET A CA 1
ATOM 863 C C . MET A 1 113 ? 10.212 -11.271 -6.627 1.00 94.56 113 MET A C 1
ATOM 865 O O . MET A 1 113 ? 10.035 -11.463 -7.829 1.00 94.56 113 MET A O 1
ATOM 869 N N . GLY A 1 114 ? 10.072 -10.058 -6.082 1.00 92.56 114 GLY A N 1
ATOM 870 C CA . GLY A 1 114 ? 9.487 -8.904 -6.772 1.00 92.56 114 GLY A CA 1
ATOM 871 C C . GLY A 1 114 ? 10.105 -8.604 -8.142 1.00 92.56 114 GLY A C 1
ATOM 872 O O . GLY A 1 114 ? 9.374 -8.388 -9.102 1.00 92.56 114 GLY A O 1
ATOM 873 N N . LEU A 1 115 ? 11.435 -8.701 -8.287 1.00 91.31 115 LEU A N 1
ATOM 874 C CA . LEU A 1 115 ? 12.121 -8.483 -9.578 1.00 91.31 115 LEU A CA 1
ATOM 875 C C . LEU A 1 115 ? 11.891 -9.607 -10.603 1.00 91.31 115 LEU A C 1
ATOM 877 O O . LEU A 1 115 ? 12.039 -9.400 -11.816 1.00 91.31 115 LEU A O 1
ATOM 881 N N . LYS A 1 116 ? 11.566 -10.812 -10.124 1.00 90.06 116 LYS A N 1
ATOM 88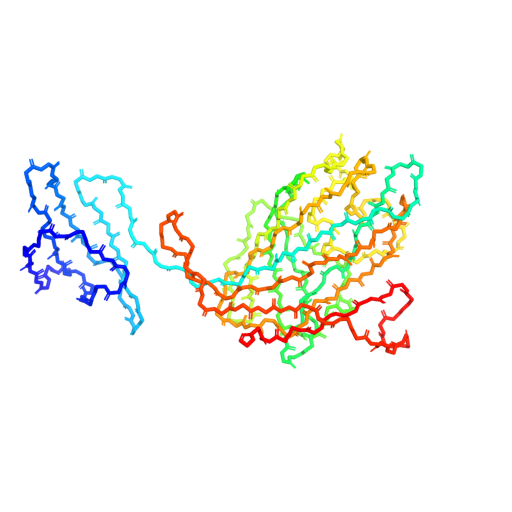2 C CA . LYS A 1 116 ? 11.295 -12.004 -10.939 1.00 90.06 116 LYS A CA 1
ATOM 883 C C . LYS A 1 116 ? 9.806 -12.133 -11.266 1.00 90.06 116 LYS A C 1
ATOM 885 O O . LYS A 1 116 ? 9.477 -12.677 -12.318 1.00 90.06 116 LYS A O 1
ATOM 890 N N . SER A 1 117 ? 8.926 -11.609 -10.414 1.00 88.62 117 SER A N 1
ATOM 891 C CA . SER A 1 117 ? 7.484 -11.599 -10.635 1.00 88.62 117 SER A CA 1
ATOM 892 C C . SER A 1 117 ? 7.110 -10.614 -11.738 1.00 88.62 117 SER A C 1
ATOM 894 O O . SER A 1 117 ? 7.348 -9.410 -11.640 1.00 88.62 117 SER A O 1
ATOM 896 N N . LYS A 1 118 ? 6.527 -11.137 -12.816 1.00 82.62 118 LYS A N 1
ATOM 897 C CA . LYS A 1 118 ? 6.137 -10.340 -13.986 1.00 82.62 118 LYS A CA 1
ATOM 898 C C . LYS A 1 118 ? 4.663 -9.952 -13.969 1.00 82.62 118 LYS A C 1
ATOM 900 O O . LYS A 1 118 ? 4.322 -8.806 -14.244 1.00 82.62 118 LYS A O 1
ATOM 905 N N . ASN A 1 119 ? 3.812 -10.910 -13.617 1.00 80.62 119 ASN A N 1
ATOM 906 C CA . ASN A 1 119 ? 2.366 -10.797 -13.723 1.00 80.62 119 ASN A CA 1
ATOM 907 C C . ASN A 1 119 ? 1.707 -10.923 -12.352 1.00 80.62 119 ASN A C 1
ATOM 909 O O . ASN A 1 119 ? 2.165 -11.677 -11.497 1.00 80.62 119 ASN A O 1
ATOM 913 N N . TYR A 1 120 ? 0.589 -10.226 -12.204 1.00 92.25 120 TYR A N 1
ATOM 914 C CA . TYR A 1 120 ? -0.419 -10.477 -11.185 1.00 92.25 120 TYR A CA 1
ATOM 915 C C . TYR A 1 120 ? -1.636 -11.151 -11.834 1.00 92.25 120 TYR A C 1
ATOM 917 O O . TYR A 1 120 ? -1.751 -11.218 -13.059 1.00 92.25 120 TYR A O 1
ATOM 925 N N . THR A 1 121 ? -2.575 -11.601 -11.010 1.00 95.44 121 THR A N 1
ATOM 926 C CA . THR A 1 121 ? -3.908 -12.026 -11.450 1.00 95.44 121 THR A CA 1
ATOM 927 C C . THR A 1 121 ? -4.905 -10.886 -11.253 1.00 95.44 121 THR A C 1
ATOM 929 O O . THR A 1 121 ? -5.015 -10.349 -10.153 1.00 95.44 121 THR A O 1
ATOM 932 N N . GLU A 1 122 ? -5.649 -10.521 -12.293 1.00 94.88 122 GLU A N 1
ATOM 933 C CA . GLU A 1 122 ? -6.794 -9.616 -12.149 1.00 94.88 122 GLU A CA 1
ATOM 934 C C . GLU A 1 122 ? -7.983 -10.379 -11.554 1.00 94.88 122 GLU A C 1
ATOM 936 O O . GLU A 1 122 ? -8.347 -11.452 -12.037 1.00 94.88 122 GLU A O 1
ATOM 941 N N . VAL A 1 123 ? -8.579 -9.839 -10.492 1.00 97.25 123 VAL A N 1
ATOM 942 C CA . VAL A 1 123 ? -9.706 -10.448 -9.777 1.00 97.25 123 VAL A CA 1
ATOM 943 C C . VAL A 1 123 ? -10.792 -9.412 -9.497 1.00 97.25 123 VAL A C 1
ATOM 945 O O . VAL A 1 123 ? -10.537 -8.211 -9.474 1.00 97.25 123 VAL A O 1
ATOM 948 N N . SER A 1 124 ? -12.022 -9.875 -9.268 1.00 96.25 124 SER A N 1
ATOM 949 C CA . SER A 1 124 ? -13.128 -9.013 -8.828 1.00 96.25 124 SER A CA 1
ATOM 950 C C . SER A 1 124 ? -13.122 -8.759 -7.319 1.00 96.25 124 SER A C 1
ATOM 952 O O . SER A 1 124 ? -13.680 -7.765 -6.866 1.00 96.25 124 SER A O 1
ATOM 954 N N . VAL A 1 125 ? -12.500 -9.655 -6.545 1.00 95.94 125 VAL A N 1
ATOM 955 C CA . VAL A 1 125 ? -12.345 -9.579 -5.088 1.00 95.94 125 VAL A CA 1
ATOM 956 C C . VAL A 1 125 ? -10.981 -10.169 -4.727 1.00 95.94 125 VAL A C 1
ATOM 958 O O . VAL A 1 125 ? -10.619 -11.227 -5.244 1.00 95.94 125 VAL A O 1
ATOM 961 N N . LEU A 1 126 ? -10.224 -9.496 -3.856 1.00 97.62 126 LEU A N 1
ATOM 962 C CA . LEU A 1 126 ? -8.943 -10.010 -3.372 1.00 97.62 126 LEU A CA 1
ATOM 963 C C . LEU A 1 126 ? -9.154 -11.223 -2.464 1.00 97.62 126 LEU A C 1
ATOM 965 O O . LEU A 1 126 ? -10.103 -11.290 -1.680 1.00 97.62 126 LEU A O 1
ATOM 969 N N . SER A 1 127 ? -8.235 -12.180 -2.542 1.00 96.81 127 SER A N 1
ATOM 970 C CA . SER A 1 127 ? -8.169 -13.257 -1.561 1.00 96.81 127 SER A CA 1
ATOM 971 C C . SER A 1 127 ? -7.846 -12.689 -0.180 1.00 96.81 127 SER A C 1
ATOM 973 O O . SER A 1 127 ? -7.052 -11.757 -0.055 1.00 96.81 127 SER A O 1
ATOM 975 N N . LYS A 1 128 ? -8.401 -13.301 0.874 1.00 94.25 128 LYS A N 1
ATOM 976 C CA . LYS A 1 128 ? -8.034 -12.956 2.252 1.00 94.25 128 LYS A CA 1
ATOM 977 C C . LYS A 1 128 ? -6.513 -13.131 2.441 1.00 94.25 128 LYS A C 1
ATOM 979 O O . LYS A 1 128 ? -6.032 -14.240 2.193 1.00 94.25 128 LYS A O 1
ATOM 984 N N . PRO A 1 129 ? -5.772 -12.107 2.909 1.00 95.25 129 PRO A N 1
ATOM 985 C CA . PRO A 1 129 ? -4.320 -12.195 3.050 1.00 95.25 129 PRO A CA 1
ATOM 986 C C . PRO A 1 129 ? -3.880 -13.300 4.019 1.00 95.25 129 PRO A C 1
ATOM 988 O O . PRO A 1 129 ? -4.410 -13.423 5.128 1.00 95.25 129 PRO A O 1
ATOM 991 N N . SER A 1 130 ? -2.882 -14.092 3.622 1.00 94.81 130 SER A N 1
ATOM 992 C CA . SER A 1 130 ? -2.122 -14.949 4.540 1.00 94.81 130 SER A CA 1
ATOM 993 C C . SER A 1 130 ? -1.111 -14.134 5.365 1.00 94.81 130 SER A C 1
ATOM 995 O O . SER A 1 130 ? -0.869 -12.959 5.108 1.00 94.81 130 SER A O 1
ATOM 997 N N . LYS A 1 131 ? -0.445 -14.766 6.345 1.00 92.06 131 LYS A N 1
ATOM 998 C CA . LYS A 1 131 ? 0.534 -14.107 7.240 1.00 92.06 131 LYS A CA 1
ATOM 999 C C . LYS A 1 131 ? 1.685 -13.393 6.507 1.00 92.06 131 LYS A C 1
ATOM 1001 O O . LYS A 1 131 ? 2.241 -12.432 7.026 1.00 92.06 131 LYS A O 1
ATOM 1006 N N . ASN A 1 132 ? 2.093 -13.892 5.342 1.00 95.12 132 ASN A N 1
ATOM 1007 C CA . ASN A 1 132 ? 3.169 -13.317 4.529 1.00 95.12 132 ASN A CA 1
ATOM 1008 C C . ASN A 1 132 ? 2.656 -12.412 3.398 1.00 95.12 132 ASN A C 1
ATOM 1010 O O . ASN A 1 132 ? 3.458 -11.988 2.562 1.00 95.12 132 ASN A O 1
ATOM 1014 N N . GLN A 1 133 ? 1.352 -12.143 3.358 1.00 97.44 133 GLN A N 1
ATOM 1015 C CA . GLN A 1 133 ? 0.717 -11.287 2.371 1.00 97.44 133 GLN A CA 1
ATOM 1016 C C . GLN A 1 133 ? 0.200 -10.007 3.007 1.00 97.44 133 GLN A C 1
ATOM 1018 O O . GLN A 1 133 ? -0.148 -9.973 4.185 1.00 97.44 133 GLN A O 1
ATOM 1023 N N . ILE A 1 134 ? 0.158 -8.951 2.205 1.00 98.12 134 ILE A N 1
ATOM 1024 C CA . ILE A 1 134 ? -0.359 -7.649 2.610 1.00 98.12 134 ILE A CA 1
ATOM 1025 C C . ILE A 1 134 ? -1.343 -7.193 1.540 1.00 98.12 134 ILE A C 1
ATOM 1027 O O . ILE A 1 134 ? -1.014 -7.160 0.352 1.00 98.12 134 ILE A O 1
ATOM 1031 N N . GLU A 1 135 ? -2.553 -6.869 1.975 1.00 98.44 135 GLU A N 1
ATOM 1032 C CA . GLU A 1 135 ? -3.528 -6.158 1.157 1.00 98.44 135 GLU A CA 1
ATOM 1033 C C . GLU A 1 135 ? -3.176 -4.672 1.134 1.00 98.44 135 GLU A C 1
ATOM 1035 O O . GLU A 1 135 ? -2.742 -4.111 2.144 1.00 98.44 135 GLU A O 1
ATOM 1040 N N . GLY A 1 136 ? -3.374 -4.029 -0.009 1.00 98.31 136 GLY A N 1
ATOM 1041 C CA . GLY A 1 136 ? -3.210 -2.595 -0.121 1.00 98.31 136 GLY A CA 1
ATOM 1042 C C . GLY A 1 136 ? -4.130 -1.953 -1.142 1.00 98.31 136 GLY A C 1
ATOM 1043 O O . GLY A 1 136 ? -4.709 -2.618 -1.999 1.00 98.31 136 GLY A O 1
ATOM 1044 N N . ASN A 1 137 ? -4.226 -0.633 -1.047 1.00 98.31 137 ASN A N 1
ATOM 1045 C CA . ASN A 1 137 ? -4.919 0.227 -1.993 1.00 98.31 137 ASN A CA 1
ATOM 1046 C C . ASN A 1 137 ? -3.924 1.192 -2.622 1.00 98.31 137 ASN A C 1
ATOM 1048 O O . ASN A 1 137 ? -2.978 1.628 -1.972 1.00 98.31 137 ASN A O 1
ATOM 1052 N N . ILE A 1 138 ? -4.143 1.543 -3.882 1.00 98.25 138 ILE A N 1
ATOM 1053 C CA . ILE A 1 138 ? -3.374 2.565 -4.584 1.00 98.25 138 ILE A CA 1
ATOM 1054 C C . ILE A 1 138 ? -4.332 3.553 -5.231 1.00 98.25 138 ILE A C 1
ATOM 1056 O O . ILE A 1 138 ? -5.296 3.163 -5.889 1.00 98.25 138 ILE A O 1
ATOM 1060 N N . LYS A 1 139 ? -4.055 4.840 -5.041 1.00 97.25 139 LYS A N 1
ATOM 1061 C CA . LYS A 1 139 ? -4.887 5.938 -5.510 1.00 97.25 139 LYS A CA 1
ATOM 1062 C C . LYS A 1 139 ? -4.048 7.041 -6.126 1.00 97.25 139 LYS A C 1
ATOM 1064 O O . LYS A 1 139 ? -2.969 7.368 -5.639 1.00 97.25 139 LYS A O 1
ATOM 1069 N N . THR A 1 140 ? -4.577 7.646 -7.175 1.00 95.06 140 THR A N 1
ATOM 1070 C CA . THR A 1 140 ? -4.030 8.835 -7.820 1.00 95.06 140 THR A CA 1
ATOM 1071 C C . THR A 1 140 ? -5.157 9.640 -8.476 1.00 95.06 140 THR A C 1
ATOM 1073 O O . THR A 1 140 ? -6.340 9.413 -8.218 1.00 95.06 140 THR A O 1
ATOM 1076 N N . SER A 1 141 ? -4.794 10.588 -9.327 1.00 91.06 141 SER A N 1
ATOM 1077 C CA . SER A 1 141 ? -5.674 11.258 -10.274 1.00 91.06 141 SER A CA 1
ATOM 1078 C C . SER A 1 141 ? -4.967 11.399 -11.626 1.00 91.06 141 SER A C 1
ATOM 1080 O O . SER A 1 141 ? -3.753 11.221 -11.733 1.00 91.06 141 SER A O 1
ATOM 1082 N N . GLY A 1 142 ? -5.731 11.710 -12.676 1.00 88.00 142 GLY A N 1
ATOM 1083 C CA . GLY A 1 142 ? -5.166 12.088 -13.974 1.00 88.00 142 GLY A CA 1
ATOM 1084 C C . GLY A 1 142 ? -4.663 10.932 -14.844 1.00 88.00 142 GLY A C 1
ATOM 1085 O O . GLY A 1 142 ? -3.919 11.185 -15.796 1.00 88.00 142 GLY A O 1
ATOM 1086 N N . ILE A 1 143 ? -5.062 9.685 -14.561 1.00 90.44 143 ILE A N 1
ATOM 1087 C CA . ILE A 1 143 ? -4.799 8.562 -15.472 1.00 90.44 143 ILE A CA 1
ATOM 1088 C C . ILE A 1 143 ? -5.533 8.778 -16.796 1.00 90.44 143 ILE A C 1
ATOM 1090 O O . ILE A 1 143 ? -6.679 9.236 -16.821 1.00 90.44 143 ILE A O 1
ATOM 1094 N N . TYR A 1 144 ? -4.850 8.464 -17.900 1.00 87.62 144 TYR A N 1
ATOM 1095 C CA . TYR A 1 144 ? -5.415 8.527 -19.244 1.00 87.62 144 TYR A CA 1
ATOM 1096 C C . TYR A 1 144 ? -6.698 7.708 -19.320 1.00 87.62 144 TYR A C 1
ATOM 1098 O O . TYR A 1 144 ? -6.728 6.561 -18.878 1.00 87.62 144 TYR A O 1
ATOM 1106 N N . ASN A 1 145 ? -7.759 8.318 -19.856 1.00 86.38 145 ASN A N 1
ATOM 1107 C CA . ASN A 1 145 ? -9.115 7.774 -19.821 1.00 86.38 145 ASN A CA 1
ATOM 1108 C C . ASN A 1 145 ? -9.319 6.651 -20.848 1.00 86.38 145 ASN A C 1
ATOM 1110 O O . ASN A 1 145 ? -10.143 6.747 -21.754 1.00 86.38 145 ASN A O 1
ATOM 1114 N N . ASP A 1 146 ? -8.546 5.589 -20.684 1.00 83.50 146 ASP A N 1
ATOM 1115 C CA . ASP A 1 146 ? -8.685 4.323 -21.374 1.00 83.50 146 ASP A CA 1
ATOM 1116 C C . ASP A 1 146 ? -8.477 3.198 -20.349 1.00 83.50 146 ASP A C 1
ATOM 1118 O O . ASP A 1 146 ? -7.399 2.605 -20.270 1.00 83.50 146 ASP A O 1
ATOM 1122 N N . PRO A 1 147 ? -9.490 2.910 -19.512 1.00 73.44 147 PRO A N 1
ATOM 1123 C CA . PRO A 1 147 ? -9.370 1.935 -18.435 1.00 73.44 147 PRO A CA 1
ATOM 1124 C C . PRO A 1 147 ? -9.120 0.511 -18.942 1.00 73.44 147 PRO A C 1
ATOM 1126 O O . PRO A 1 147 ? -8.738 -0.350 -18.152 1.00 73.44 147 PRO A O 1
ATOM 1129 N N . ALA A 1 148 ? -9.318 0.226 -20.235 1.00 79.12 148 ALA A N 1
ATOM 1130 C CA . ALA A 1 148 ? -8.969 -1.073 -20.794 1.00 79.12 148 ALA A CA 1
ATOM 1131 C C . ALA A 1 148 ? -7.447 -1.285 -20.756 1.00 79.12 148 ALA A C 1
ATOM 1133 O O . ALA A 1 148 ? -6.999 -2.349 -20.320 1.00 79.12 148 ALA A O 1
ATOM 1134 N N . TRP A 1 149 ? -6.670 -0.252 -21.092 1.00 84.38 149 TRP A N 1
ATOM 1135 C CA . TRP A 1 149 ? -5.213 -0.322 -21.246 1.00 84.38 149 TRP A CA 1
ATOM 1136 C C . TRP A 1 149 ? -4.438 0.388 -20.128 1.00 84.38 149 TRP A C 1
ATOM 1138 O O . TRP A 1 149 ? -3.323 -0.019 -19.805 1.00 84.38 149 TRP A O 1
ATOM 1148 N N . HIS A 1 150 ? -5.031 1.398 -19.487 1.00 88.81 150 HIS A N 1
ATOM 1149 C CA . HIS A 1 150 ? -4.378 2.275 -18.517 1.00 88.81 150 HIS A CA 1
ATOM 1150 C C . HIS A 1 150 ? -5.173 2.381 -17.223 1.00 88.81 150 HIS A C 1
ATOM 1152 O O . HIS A 1 150 ? -6.351 2.718 -17.197 1.00 88.81 150 HIS A O 1
ATOM 1158 N N . ASN A 1 151 ? -4.513 2.067 -16.119 1.00 92.69 151 ASN A N 1
ATOM 1159 C CA . ASN A 1 151 ? -5.088 2.102 -14.784 1.00 92.69 151 ASN A CA 1
ATOM 1160 C C . ASN A 1 151 ? -3.950 2.208 -13.767 1.00 92.69 151 ASN A C 1
ATOM 1162 O O . ASN A 1 151 ? -2.821 1.806 -14.060 1.00 92.69 151 ASN A O 1
ATOM 1166 N N . ILE A 1 152 ? -4.241 2.713 -12.571 1.00 94.06 152 ILE A N 1
ATOM 1167 C CA . ILE A 1 152 ? -3.209 2.904 -11.549 1.00 94.06 152 ILE A CA 1
ATOM 1168 C C . ILE A 1 152 ? -2.573 1.581 -11.095 1.00 94.06 152 ILE A C 1
ATOM 1170 O O . ILE A 1 152 ? -1.373 1.521 -10.835 1.00 94.06 152 ILE A O 1
ATOM 1174 N N . THR A 1 153 ? -3.330 0.482 -11.081 1.00 94.75 153 THR A N 1
ATOM 1175 C CA . THR A 1 153 ? -2.812 -0.836 -10.684 1.00 94.75 153 THR A CA 1
ATOM 1176 C C . THR A 1 153 ? -1.777 -1.410 -11.660 1.00 94.75 153 THR A C 1
ATOM 1178 O O . THR A 1 153 ? -0.950 -2.226 -11.253 1.00 94.75 153 THR A O 1
ATOM 1181 N N . ASN A 1 154 ? -1.707 -0.927 -12.908 1.00 93.38 154 ASN A N 1
ATOM 1182 C CA . ASN A 1 154 ? -0.617 -1.261 -13.831 1.00 93.38 154 ASN A CA 1
ATOM 1183 C C . ASN A 1 154 ? 0.749 -0.777 -13.341 1.00 93.38 154 ASN A C 1
ATOM 1185 O O . ASN A 1 154 ? 1.753 -1.366 -13.728 1.00 93.38 154 ASN A O 1
ATOM 1189 N N . ALA A 1 155 ? 0.813 0.229 -12.460 1.00 94.06 155 ALA A N 1
ATOM 1190 C CA . ALA A 1 155 ? 2.076 0.644 -11.854 1.00 94.06 155 ALA A CA 1
ATOM 1191 C C . ALA A 1 155 ? 2.769 -0.518 -11.124 1.00 94.06 155 ALA A C 1
ATOM 1193 O O . ALA A 1 155 ? 3.986 -0.525 -11.015 1.00 94.06 155 ALA A O 1
ATOM 1194 N N . LEU A 1 156 ? 2.006 -1.516 -10.664 1.00 94.69 156 LEU A N 1
ATOM 1195 C CA . LEU A 1 156 ? 2.492 -2.697 -9.948 1.00 94.69 156 LEU A CA 1
ATOM 1196 C C . LEU A 1 156 ? 2.878 -3.863 -10.877 1.00 94.69 156 LEU A C 1
ATOM 1198 O O . LEU A 1 156 ? 3.343 -4.900 -10.394 1.00 94.69 156 LEU A O 1
ATOM 1202 N N . LYS A 1 157 ? 2.644 -3.732 -12.190 1.00 91.94 157 LYS A N 1
ATOM 1203 C CA . LYS A 1 157 ? 3.016 -4.734 -13.192 1.00 91.94 157 LYS A CA 1
ATOM 1204 C C . LYS A 1 157 ? 4.433 -4.470 -13.678 1.00 91.94 157 LYS A C 1
ATOM 1206 O O . LYS A 1 157 ? 4.824 -3.320 -13.870 1.00 91.94 157 LYS A O 1
ATOM 1211 N N . LYS A 1 158 ? 5.204 -5.529 -13.914 1.00 89.81 158 LYS A N 1
ATOM 1212 C CA . LYS A 1 158 ? 6.502 -5.390 -14.570 1.00 89.81 158 LYS A CA 1
ATOM 1213 C C . LYS A 1 158 ? 6.292 -5.052 -16.043 1.00 89.81 158 LYS A C 1
ATOM 1215 O O . LYS A 1 158 ? 5.533 -5.735 -16.722 1.00 89.81 158 LYS A O 1
ATOM 1220 N N . TYR A 1 159 ? 6.981 -4.024 -16.523 1.00 86.81 159 TYR A N 1
ATOM 1221 C CA . TYR A 1 159 ? 6.951 -3.660 -17.934 1.00 86.81 159 TYR A CA 1
ATOM 1222 C C . TYR A 1 159 ? 7.908 -4.540 -18.739 1.00 86.81 159 TYR A C 1
ATOM 1224 O O . TYR A 1 159 ? 9.122 -4.477 -18.536 1.00 86.81 159 TYR A O 1
ATOM 1232 N N . ASP A 1 160 ? 7.361 -5.321 -19.670 1.00 84.50 160 ASP A N 1
ATOM 1233 C CA . ASP A 1 160 ? 8.127 -6.136 -20.619 1.00 84.50 160 ASP A CA 1
ATOM 1234 C C . ASP A 1 160 ? 8.019 -5.587 -22.066 1.00 84.50 160 ASP A C 1
ATOM 1236 O O . ASP A 1 160 ? 8.376 -6.273 -23.024 1.00 84.50 160 ASP A O 1
ATOM 1240 N N . GLY A 1 161 ? 7.567 -4.334 -22.244 1.00 82.94 161 GLY A N 1
ATOM 1241 C CA . GLY A 1 161 ? 7.537 -3.644 -23.545 1.00 82.94 161 GLY A CA 1
ATOM 1242 C C . GLY A 1 161 ? 6.148 -3.325 -24.114 1.00 82.94 161 GLY A C 1
ATOM 1243 O O . GLY A 1 161 ? 6.072 -2.807 -25.227 1.00 82.94 161 GLY A O 1
ATOM 1244 N N . ASN A 1 162 ? 5.056 -3.625 -23.397 1.00 83.88 162 ASN A N 1
ATOM 1245 C CA . ASN A 1 162 ? 3.685 -3.478 -23.904 1.00 83.88 162 ASN A CA 1
ATOM 1246 C C . ASN A 1 162 ? 2.900 -2.334 -23.223 1.00 83.88 162 ASN A C 1
ATOM 1248 O O . ASN A 1 162 ? 2.989 -2.110 -22.016 1.00 83.88 162 ASN A O 1
ATOM 1252 N N . ALA A 1 163 ? 2.106 -1.611 -24.017 1.00 79.75 163 ALA A N 1
ATOM 1253 C CA . ALA A 1 163 ? 1.281 -0.476 -23.611 1.00 79.75 163 ALA A CA 1
ATOM 1254 C C . ALA A 1 163 ? 0.271 -0.792 -22.488 1.00 79.75 163 ALA A C 1
ATOM 1256 O O . ALA A 1 163 ? 0.032 0.074 -21.647 1.00 79.75 163 ALA A O 1
ATOM 1257 N N . ASN A 1 164 ? -0.281 -2.015 -22.418 1.00 80.50 164 ASN A N 1
ATOM 1258 C CA . ASN A 1 164 ? -1.176 -2.426 -21.316 1.00 80.50 164 ASN A CA 1
ATOM 1259 C C . ASN A 1 164 ? -0.466 -2.693 -19.984 1.00 80.50 164 ASN A C 1
ATOM 1261 O O . ASN A 1 164 ? -1.136 -2.992 -18.999 1.00 80.50 164 ASN A O 1
ATOM 1265 N N . GLU A 1 165 ? 0.863 -2.644 -19.927 1.00 83.62 165 GLU A N 1
ATOM 1266 C CA . GLU A 1 165 ? 1.626 -3.000 -18.720 1.00 83.62 165 GLU A CA 1
ATOM 1267 C C . GLU A 1 165 ? 2.128 -1.781 -17.959 1.00 83.62 165 GLU A C 1
ATOM 1269 O O . GLU A 1 165 ? 2.904 -1.911 -17.017 1.00 83.62 165 GLU A O 1
ATOM 1274 N N . CYS A 1 166 ? 1.701 -0.590 -18.378 1.00 87.75 166 CYS A N 1
ATOM 1275 C CA . CYS A 1 166 ? 2.128 0.668 -17.801 1.00 87.75 166 CYS A CA 1
ATOM 1276 C C . CYS A 1 166 ? 0.917 1.483 -17.305 1.00 87.75 166 CYS A C 1
ATOM 1278 O O . CYS A 1 166 ? -0.184 1.431 -17.867 1.00 87.75 166 CYS A O 1
ATOM 1280 N N . CYS A 1 167 ? 1.120 2.232 -16.223 1.00 89.81 167 CYS A N 1
ATOM 1281 C CA . CYS A 1 167 ? 0.172 3.218 -15.709 1.00 89.81 167 CYS A CA 1
ATOM 1282 C C . CYS A 1 167 ? 0.468 4.575 -16.356 1.00 89.81 167 CYS A C 1
ATOM 1284 O O . CYS A 1 167 ? 1.499 5.165 -16.042 1.00 89.81 167 CYS A O 1
ATOM 1286 N N . LEU A 1 168 ? -0.402 5.048 -17.256 1.00 90.56 168 LEU A N 1
ATOM 1287 C CA . LEU A 1 168 ? -0.205 6.268 -18.049 1.00 90.56 168 LEU A CA 1
ATOM 1288 C C . LEU A 1 168 ? -0.966 7.468 -17.469 1.00 90.56 168 LEU A C 1
ATOM 1290 O O . LEU A 1 168 ? -2.193 7.433 -17.385 1.00 90.56 168 LEU A O 1
ATOM 1294 N N . TRP A 1 169 ? -0.265 8.564 -17.171 1.00 90.06 169 TRP A N 1
ATOM 1295 C CA . TRP A 1 169 ? -0.894 9.862 -16.882 1.00 90.06 169 TRP A CA 1
ATOM 1296 C C . TRP A 1 169 ? -1.078 10.696 -18.152 1.00 90.06 169 TRP A C 1
ATOM 1298 O O . TRP A 1 169 ? -0.184 10.751 -18.991 1.00 90.06 169 TRP A O 1
ATOM 1308 N N . ALA A 1 170 ? -2.229 11.363 -18.275 1.00 75.50 170 ALA A N 1
ATOM 1309 C CA . ALA A 1 170 ? -2.703 11.980 -19.521 1.00 75.50 170 ALA A CA 1
ATOM 1310 C C . ALA A 1 170 ? -2.167 13.392 -19.823 1.00 75.50 170 ALA A C 1
ATOM 1312 O O . ALA A 1 170 ? -2.477 13.952 -20.874 1.00 75.50 170 ALA A O 1
ATOM 1313 N N . SER A 1 171 ? -1.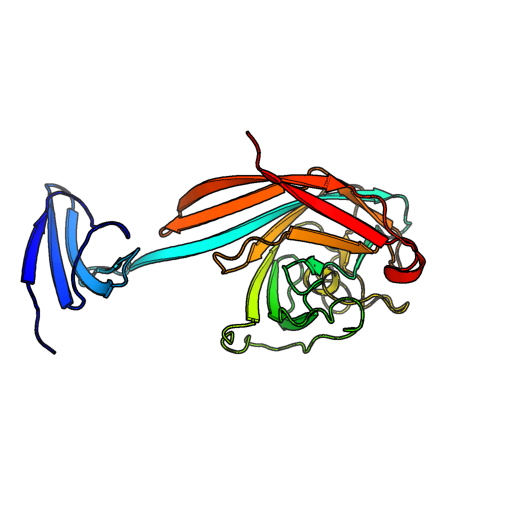451 14.031 -18.898 1.00 69.12 171 SER A N 1
ATOM 1314 C CA . SER A 1 171 ? -1.107 15.454 -19.006 1.00 69.12 171 SER A CA 1
ATOM 1315 C C . SER A 1 171 ? 0.148 15.796 -18.211 1.00 69.12 171 SER A C 1
ATOM 1317 O O . SER A 1 171 ? 0.406 15.159 -17.197 1.00 69.12 171 SER A O 1
ATOM 1319 N N . ASN A 1 172 ? 0.875 16.850 -18.616 1.00 65.50 172 ASN A N 1
ATOM 1320 C CA . ASN A 1 172 ? 2.070 17.414 -17.946 1.00 65.50 172 ASN A CA 1
ATOM 1321 C C . ASN A 1 172 ? 1.796 18.022 -16.552 1.00 65.50 172 ASN A C 1
ATOM 1323 O O . ASN A 1 172 ? 2.472 1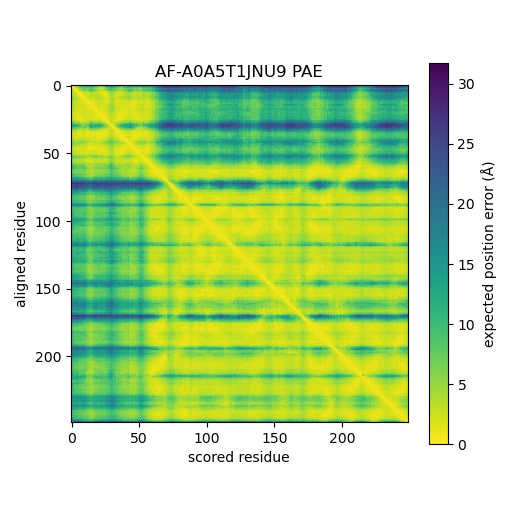8.957 -16.124 1.00 65.50 172 ASN A O 1
ATOM 1327 N N . ILE A 1 173 ? 0.787 17.523 -15.848 1.00 68.38 173 ILE A N 1
ATOM 1328 C CA . ILE A 1 173 ? 0.413 17.946 -14.509 1.00 68.38 173 ILE A CA 1
ATOM 1329 C C . ILE A 1 173 ? 1.120 17.036 -13.511 1.00 68.38 173 ILE A C 1
ATOM 1331 O O . ILE A 1 173 ? 1.245 15.828 -13.703 1.00 68.38 173 ILE A O 1
ATOM 1335 N N . LYS A 1 174 ? 1.588 17.641 -12.424 1.00 78.62 174 LYS A N 1
ATOM 1336 C CA . LYS A 1 174 ? 2.099 16.917 -11.271 1.00 78.62 174 LYS A CA 1
ATOM 1337 C C . LYS A 1 174 ? 0.936 16.204 -10.578 1.00 78.62 174 LYS A C 1
ATOM 1339 O O . LYS A 1 174 ? 0.027 16.868 -10.085 1.00 78.62 174 LYS A O 1
ATOM 1344 N N . ASN A 1 175 ? 0.976 14.877 -10.535 1.00 86.56 175 ASN A N 1
ATOM 1345 C CA . ASN A 1 175 ? -0.017 14.064 -9.830 1.00 86.56 175 ASN A CA 1
ATOM 1346 C C . ASN A 1 175 ? 0.590 13.518 -8.541 1.00 86.56 175 ASN A C 1
ATOM 1348 O O . ASN A 1 175 ? 1.797 13.284 -8.470 1.00 86.56 175 ASN A O 1
ATOM 1352 N N . SER A 1 176 ? -0.248 13.306 -7.535 1.00 93.06 176 SER A N 1
ATOM 1353 C CA . SER A 1 176 ? 0.136 12.597 -6.322 1.00 93.06 176 SER A CA 1
ATOM 1354 C C . SER A 1 176 ? -0.394 11.169 -6.369 1.00 93.06 176 SER A C 1
ATOM 1356 O O . SER A 1 176 ? -1.470 10.885 -6.907 1.00 93.06 176 SER A O 1
ATOM 1358 N N . VAL A 1 177 ? 0.386 10.253 -5.817 1.00 96.75 177 VAL A N 1
ATOM 1359 C CA . VAL A 1 177 ? -0.002 8.868 -5.579 1.00 96.75 177 VAL A CA 1
ATOM 1360 C C . VAL A 1 177 ? -0.012 8.647 -4.077 1.00 96.75 177 VAL A C 1
ATOM 1362 O O . VAL A 1 177 ? 0.900 9.087 -3.377 1.00 96.75 177 VAL A O 1
ATOM 1365 N N . SER A 1 178 ? -1.045 7.967 -3.597 1.00 97.81 178 SER A N 1
ATOM 1366 C CA . SER A 1 178 ? -1.154 7.479 -2.227 1.00 97.81 178 SER A CA 1
ATOM 1367 C C . SER A 1 178 ? -1.374 5.976 -2.256 1.00 97.81 178 SER A C 1
ATOM 1369 O O . SER A 1 178 ? -2.200 5.477 -3.022 1.00 97.81 178 SER A O 1
ATOM 1371 N N . ILE A 1 179 ? -0.624 5.257 -1.436 1.00 98.62 179 ILE A N 1
ATOM 1372 C CA . ILE A 1 179 ? -0.692 3.812 -1.283 1.00 98.62 179 ILE A CA 1
ATOM 1373 C C . ILE A 1 179 ? -0.928 3.515 0.183 1.00 98.62 179 ILE A C 1
ATOM 1375 O O . ILE A 1 179 ? -0.189 3.990 1.040 1.00 98.62 179 ILE A O 1
ATOM 1379 N N . GLU A 1 180 ? -1.916 2.684 0.459 1.00 98.31 180 GLU A N 1
ATOM 1380 C CA . GLU A 1 180 ? -2.183 2.162 1.789 1.00 98.31 180 GLU A CA 1
ATOM 1381 C C . GLU A 1 180 ? -1.824 0.686 1.804 1.00 98.31 180 GLU A C 1
ATOM 1383 O O . GLU A 1 180 ? -2.268 -0.063 0.940 1.00 98.31 180 GLU A O 1
ATOM 1388 N N . LEU A 1 181 ? -1.025 0.264 2.774 1.00 98.50 181 LEU A N 1
ATOM 1389 C CA . LEU A 1 181 ? -0.729 -1.135 3.048 1.00 98.50 181 LEU A CA 1
ATOM 1390 C C . LEU A 1 181 ? -1.345 -1.479 4.401 1.00 98.50 181 LEU A C 1
ATOM 1392 O O . LEU A 1 181 ? -0.974 -0.884 5.414 1.00 98.50 181 LEU A O 1
ATOM 1396 N N . PHE A 1 182 ? -2.267 -2.438 4.434 1.00 96.44 182 PHE A N 1
ATOM 1397 C CA . PHE A 1 182 ? -2.966 -2.854 5.652 1.00 96.44 182 PHE A CA 1
ATOM 1398 C C . PHE A 1 182 ? -2.081 -3.777 6.492 1.00 96.44 182 PHE A C 1
ATOM 1400 O O . PHE A 1 182 ? -2.247 -4.996 6.525 1.00 96.44 182 PHE A O 1
ATOM 1407 N N . THR A 1 183 ? -1.075 -3.176 7.121 1.00 95.25 183 THR A N 1
ATOM 1408 C CA . THR A 1 183 ? -0.052 -3.854 7.911 1.00 95.25 183 THR A CA 1
ATOM 1409 C C . THR A 1 183 ? 0.565 -2.906 8.939 1.00 95.25 183 THR A C 1
ATOM 1411 O O . THR A 1 183 ? 0.559 -1.688 8.778 1.00 95.25 183 THR A O 1
ATOM 1414 N N . ASN A 1 184 ? 1.162 -3.488 9.977 1.00 92.75 184 ASN A N 1
ATOM 1415 C CA . ASN A 1 184 ? 2.029 -2.799 10.935 1.00 92.75 184 ASN A CA 1
ATOM 1416 C C . ASN A 1 184 ? 3.526 -2.952 10.591 1.00 92.75 184 ASN A C 1
ATOM 1418 O O . ASN A 1 184 ? 4.389 -2.349 11.230 1.00 92.75 184 ASN A O 1
ATOM 1422 N N . GLU A 1 185 ? 3.850 -3.795 9.611 1.00 94.88 185 GLU A N 1
ATOM 1423 C CA . GLU A 1 185 ? 5.217 -4.017 9.146 1.00 94.88 185 GLU A CA 1
ATOM 1424 C C . GLU A 1 185 ? 5.638 -2.896 8.198 1.00 94.88 185 GLU A C 1
ATOM 1426 O O . GLU A 1 185 ? 4.980 -2.644 7.190 1.00 94.88 185 GLU A O 1
ATOM 1431 N N . ILE A 1 186 ? 6.739 -2.228 8.529 1.00 96.19 186 ILE A N 1
ATOM 1432 C CA . ILE A 1 186 ? 7.229 -1.063 7.796 1.00 96.19 186 ILE A CA 1
ATOM 1433 C C . ILE A 1 186 ? 8.078 -1.537 6.605 1.00 96.19 186 ILE A C 1
ATOM 1435 O O . ILE A 1 186 ? 9.098 -2.194 6.828 1.00 96.19 186 ILE A O 1
ATOM 1439 N N . PRO A 1 187 ? 7.711 -1.204 5.352 1.00 97.38 187 PRO A N 1
ATOM 1440 C CA . PRO A 1 187 ? 8.589 -1.393 4.206 1.00 97.38 187 PRO A CA 1
ATOM 1441 C C . PRO A 1 187 ? 9.899 -0.627 4.393 1.00 97.38 187 PRO A C 1
ATOM 1443 O O . PRO A 1 187 ? 9.909 0.538 4.783 1.00 97.38 187 PRO A O 1
ATOM 1446 N N . MET A 1 188 ? 11.011 -1.275 4.071 1.00 97.50 188 MET A N 1
ATOM 1447 C CA . MET A 1 188 ? 12.345 -0.682 4.130 1.00 97.50 188 MET A CA 1
ATOM 1448 C C . MET A 1 188 ? 12.638 0.181 2.905 1.00 97.50 188 MET A C 1
ATOM 1450 O O . MET A 1 188 ? 13.432 1.117 2.980 1.00 97.50 188 MET A O 1
ATOM 1454 N N . SER A 1 189 ? 12.013 -0.130 1.767 1.00 97.75 189 SER A N 1
ATOM 1455 C CA . SER A 1 189 ? 12.272 0.579 0.520 1.00 97.75 189 SER A CA 1
ATOM 1456 C C . SER A 1 189 ? 11.086 0.605 -0.440 1.00 97.75 189 SER A C 1
ATOM 1458 O O . SER A 1 189 ? 10.170 -0.219 -0.376 1.00 97.75 189 SER A O 1
ATOM 1460 N N . LEU A 1 190 ? 11.126 1.570 -1.354 1.00 98.19 190 LEU A N 1
ATOM 1461 C CA . LEU A 1 190 ? 10.251 1.692 -2.510 1.00 98.19 190 LEU A CA 1
ATOM 1462 C C . LEU A 1 190 ? 11.107 1.591 -3.772 1.00 98.19 190 LEU A C 1
ATOM 1464 O O . LEU A 1 190 ? 12.058 2.351 -3.957 1.00 98.19 190 LEU A O 1
ATOM 1468 N N . PHE A 1 191 ? 10.758 0.660 -4.647 1.00 97.12 191 PHE A N 1
ATOM 1469 C CA . PHE A 1 191 ? 11.420 0.444 -5.926 1.00 97.12 191 PHE A CA 1
ATOM 1470 C C . PHE A 1 191 ? 10.464 0.771 -7.065 1.00 97.12 191 PHE A C 1
ATOM 1472 O O . PHE A 1 191 ? 9.278 0.471 -6.964 1.00 97.12 191 PHE A O 1
ATOM 1479 N N . TYR A 1 192 ? 10.970 1.334 -8.159 1.00 94.38 192 TYR A N 1
ATOM 1480 C CA . TYR A 1 192 ? 10.214 1.436 -9.406 1.00 94.38 192 TYR A CA 1
ATOM 1481 C C . TYR A 1 192 ? 11.132 1.400 -10.625 1.00 94.38 192 TYR A C 1
ATOM 1483 O O . TYR A 1 192 ? 12.341 1.639 -10.520 1.00 94.38 192 TYR A O 1
ATOM 1491 N N . ARG A 1 193 ? 10.543 1.160 -11.802 1.00 89.94 193 ARG A N 1
ATOM 1492 C CA . ARG A 1 193 ? 11.223 1.366 -13.081 1.00 89.94 193 ARG A CA 1
ATOM 1493 C C . ARG A 1 193 ? 10.589 2.501 -13.860 1.00 89.94 193 ARG A C 1
ATOM 1495 O O . ARG A 1 193 ? 9.383 2.548 -14.090 1.00 89.94 193 ARG A O 1
ATOM 1502 N N . GLN A 1 194 ? 11.443 3.390 -14.340 1.00 83.38 194 GLN A N 1
ATOM 1503 C CA . GLN A 1 194 ? 11.112 4.395 -15.335 1.00 83.38 194 GLN A CA 1
ATOM 1504 C C . GLN A 1 194 ? 11.164 3.754 -16.732 1.00 83.38 194 GLN A C 1
ATOM 1506 O O . GLN A 1 194 ? 11.975 4.111 -17.582 1.00 83.38 194 GLN A O 1
ATOM 1511 N N . ALA A 1 195 ? 10.347 2.724 -16.935 1.00 73.00 195 ALA A N 1
ATOM 1512 C CA . ALA A 1 195 ? 10.237 2.005 -18.194 1.00 73.00 195 ALA A CA 1
ATOM 1513 C C . ALA A 1 195 ? 8.759 1.960 -18.584 1.00 73.00 195 ALA A C 1
ATOM 1515 O O . ALA A 1 195 ? 7.928 1.406 -17.863 1.00 73.00 195 ALA A O 1
ATOM 1516 N N . GLY A 1 196 ? 8.424 2.602 -19.698 1.00 76.81 196 GLY A N 1
ATOM 1517 C CA . GLY A 1 196 ? 7.047 2.788 -20.124 1.00 76.81 196 GLY A CA 1
ATOM 1518 C C . GLY A 1 196 ? 6.942 2.977 -21.624 1.00 76.81 196 GLY A C 1
ATOM 1519 O O . GLY A 1 196 ? 7.819 3.577 -22.240 1.00 76.81 196 GLY A O 1
ATOM 1520 N N . TYR A 1 197 ? 5.848 2.488 -22.204 1.00 83.81 197 TYR A N 1
ATOM 1521 C CA . TYR A 1 197 ? 5.607 2.598 -23.642 1.00 83.81 197 TYR A CA 1
ATOM 1522 C C . TYR A 1 197 ? 5.471 4.061 -24.091 1.00 83.81 197 TYR A C 1
ATOM 1524 O O . TYR A 1 197 ? 5.983 4.447 -25.136 1.00 83.81 197 TYR A O 1
ATOM 1532 N N . TYR A 1 198 ? 4.816 4.892 -23.276 1.00 84.75 198 TYR A N 1
ATOM 1533 C CA . TYR A 1 198 ? 4.462 6.271 -23.626 1.00 84.75 198 TYR A CA 1
ATOM 1534 C C . TYR A 1 198 ? 5.388 7.330 -23.014 1.00 84.75 198 TYR A C 1
ATOM 1536 O O . TYR A 1 198 ? 5.029 8.502 -22.992 1.00 84.75 198 TYR A O 1
ATOM 1544 N N . GLY A 1 199 ? 6.570 6.936 -22.535 1.00 84.44 199 GLY A N 1
ATOM 1545 C CA . GLY A 1 199 ? 7.538 7.835 -21.906 1.00 84.44 199 GLY A CA 1
ATOM 1546 C C . GLY A 1 199 ? 7.696 7.601 -20.407 1.0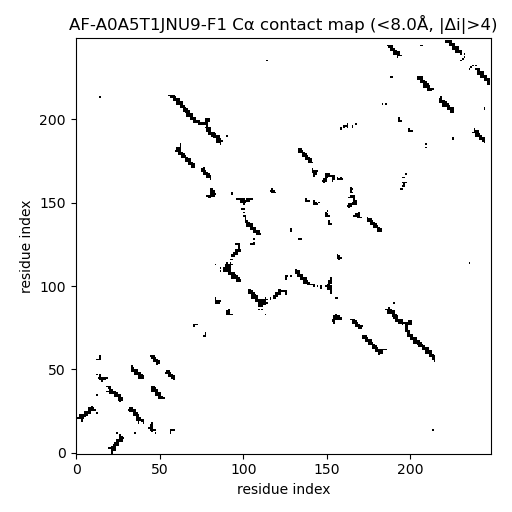0 84.44 199 GLY A C 1
ATOM 1547 O O . GLY A 1 199 ? 7.171 6.641 -19.836 1.00 84.44 199 GLY A O 1
ATOM 1548 N N . ASN A 1 200 ? 8.439 8.502 -19.771 1.00 84.38 200 ASN A N 1
ATOM 1549 C CA . ASN A 1 200 ? 9.084 8.257 -18.490 1.00 84.38 200 ASN A CA 1
ATOM 1550 C C . ASN A 1 200 ? 8.491 9.120 -17.364 1.00 84.38 200 ASN A C 1
ATOM 1552 O O . ASN A 1 200 ? 8.332 10.331 -17.508 1.00 84.38 200 ASN A O 1
ATOM 1556 N N . VAL A 1 201 ? 8.224 8.511 -16.204 1.00 87.75 201 VAL A N 1
ATOM 1557 C CA . VAL A 1 201 ? 7.808 9.209 -14.972 1.00 87.75 201 VAL A CA 1
ATOM 1558 C C . VAL A 1 201 ? 8.966 9.251 -13.981 1.00 87.75 201 VAL A C 1
ATOM 1560 O O . VAL A 1 201 ? 9.634 8.246 -13.764 1.00 87.75 201 VAL A O 1
ATOM 1563 N N . ASN A 1 202 ? 9.207 10.410 -13.375 1.00 89.50 202 ASN A N 1
ATOM 1564 C CA . ASN A 1 202 ? 10.078 10.574 -12.215 1.00 89.50 202 ASN A CA 1
ATOM 1565 C C . ASN A 1 202 ? 9.237 10.670 -10.943 1.00 89.50 202 ASN A C 1
ATOM 1567 O O . ASN A 1 202 ? 8.290 11.456 -10.890 1.00 89.50 202 ASN A O 1
ATOM 1571 N N . LEU A 1 203 ? 9.641 9.950 -9.898 1.00 93.19 203 LEU A N 1
ATOM 1572 C CA . LEU A 1 203 ? 9.060 10.102 -8.565 1.00 93.19 203 LEU A CA 1
ATOM 1573 C C . LEU A 1 203 ? 9.822 11.151 -7.744 1.00 93.19 203 LEU A C 1
ATOM 1575 O O . LEU A 1 203 ? 11.048 11.244 -7.812 1.00 93.19 203 LEU A O 1
ATOM 1579 N N . SER A 1 204 ? 9.091 11.941 -6.961 1.00 93.88 204 SER A N 1
ATOM 1580 C CA . SER A 1 204 ? 9.626 12.948 -6.034 1.00 93.88 204 SER A CA 1
ATOM 1581 C C . SER A 1 204 ? 8.778 13.020 -4.764 1.00 93.88 204 SER A C 1
ATOM 1583 O O . SER A 1 204 ? 7.685 12.461 -4.734 1.00 93.88 204 SER A O 1
ATOM 1585 N N . ASN A 1 205 ? 9.264 13.704 -3.721 1.00 96.25 205 ASN A N 1
ATOM 1586 C CA . ASN A 1 205 ? 8.543 13.879 -2.451 1.00 96.25 205 ASN A CA 1
ATOM 1587 C C . ASN A 1 205 ? 8.026 12.561 -1.854 1.00 96.25 205 ASN A C 1
ATOM 1589 O O . ASN A 1 205 ? 6.894 12.484 -1.384 1.00 96.25 205 ASN A O 1
ATOM 1593 N N . ILE A 1 206 ? 8.858 11.520 -1.906 1.00 97.88 206 ILE A N 1
ATOM 1594 C CA . ILE A 1 206 ? 8.496 10.194 -1.414 1.00 97.88 206 ILE A CA 1
ATOM 1595 C C . ILE A 1 206 ? 8.483 10.225 0.108 1.00 97.88 206 ILE A C 1
ATOM 1597 O O . ILE A 1 206 ? 9.490 10.540 0.743 1.00 97.88 206 ILE A O 1
ATOM 1601 N N . LYS A 1 207 ? 7.332 9.890 0.677 1.00 98.19 207 LYS A N 1
ATOM 1602 C CA . LYS A 1 207 ? 7.077 9.873 2.112 1.00 98.19 207 LYS A CA 1
ATOM 1603 C C . LYS A 1 207 ? 6.384 8.583 2.493 1.00 98.19 207 LYS A C 1
ATOM 1605 O O . LYS A 1 207 ? 5.646 8.004 1.697 1.00 98.19 207 LYS A O 1
ATOM 1610 N N . MET A 1 208 ? 6.583 8.172 3.731 1.00 98.56 208 MET A N 1
ATOM 1611 C CA . MET A 1 208 ? 5.847 7.074 4.327 1.00 98.56 208 MET A CA 1
ATOM 1612 C C . MET A 1 208 ? 5.422 7.450 5.740 1.00 98.56 208 MET A C 1
ATOM 1614 O O . MET A 1 208 ? 6.147 8.125 6.459 1.00 98.56 208 MET A O 1
ATOM 1618 N N . GLN A 1 209 ? 4.234 7.026 6.139 1.00 98.25 209 GLN A N 1
ATOM 1619 C CA . GLN A 1 209 ? 3.701 7.221 7.475 1.00 98.25 209 GLN A CA 1
ATOM 1620 C C . GLN A 1 209 ? 3.232 5.882 8.012 1.00 98.25 209 GLN A C 1
ATOM 1622 O O . GLN A 1 209 ? 2.501 5.155 7.341 1.00 98.25 209 GLN A O 1
ATOM 1627 N N . LYS A 1 210 ? 3.627 5.572 9.241 1.00 97.62 210 LYS A N 1
ATOM 1628 C CA . LYS A 1 210 ? 2.951 4.553 10.030 1.00 97.62 210 LYS A CA 1
ATOM 1629 C C . LYS A 1 210 ? 1.775 5.223 10.723 1.00 97.62 210 LYS A C 1
ATOM 1631 O O . LYS A 1 210 ? 1.972 6.219 11.423 1.00 97.62 210 LYS A O 1
ATOM 1636 N N . ALA A 1 211 ? 0.577 4.689 10.532 1.00 95.62 211 ALA A N 1
ATOM 1637 C CA . ALA A 1 211 ? -0.632 5.295 11.053 1.00 95.62 211 ALA A CA 1
ATOM 1638 C C . ALA A 1 211 ? -1.602 4.271 11.642 1.00 95.62 211 ALA A C 1
ATOM 1640 O O . ALA A 1 211 ? -1.595 3.084 11.308 1.00 95.62 211 ALA A O 1
ATOM 1641 N N . LEU A 1 212 ? -2.479 4.784 12.497 1.00 92.06 212 LEU A N 1
ATOM 1642 C CA . LEU A 1 212 ? -3.658 4.096 12.986 1.00 92.06 212 LEU A CA 1
ATOM 1643 C C . LEU A 1 212 ? -4.890 4.764 12.381 1.00 92.06 212 LEU A C 1
ATOM 1645 O O . LEU A 1 212 ? -5.153 5.940 12.642 1.00 92.06 212 LEU A O 1
ATOM 1649 N N . ARG A 1 213 ? -5.658 4.017 11.591 1.00 90.75 213 ARG A N 1
ATOM 1650 C CA . ARG A 1 213 ? -6.981 4.455 11.150 1.00 90.75 213 ARG A CA 1
ATOM 1651 C C . ARG A 1 213 ? -7.998 4.134 12.228 1.00 90.75 213 ARG A C 1
ATOM 1653 O O . ARG A 1 213 ? -8.159 2.971 12.597 1.00 90.75 213 ARG A O 1
ATOM 1660 N N . VAL A 1 214 ? -8.692 5.161 12.700 1.00 86.44 214 VAL A N 1
ATOM 1661 C CA . VAL A 1 214 ? -9.802 5.050 13.645 1.00 86.44 214 VAL A CA 1
ATOM 1662 C C . VAL A 1 214 ? -11.011 5.700 13.001 1.00 86.44 214 VAL A C 1
ATOM 1664 O O . VAL A 1 214 ? -11.074 6.919 12.883 1.00 86.44 214 VAL A O 1
ATOM 1667 N N . GLN A 1 215 ? -11.969 4.885 12.561 1.00 79.75 215 GLN A N 1
ATOM 1668 C CA . GLN A 1 215 ? -13.122 5.369 11.795 1.00 79.75 215 GLN A CA 1
ATOM 1669 C C . GLN A 1 215 ? -12.675 6.211 10.577 1.00 79.75 215 GLN A C 1
ATOM 1671 O O . GLN A 1 215 ? -12.033 5.674 9.676 1.00 79.75 215 GLN A O 1
ATOM 1676 N N . ASN A 1 216 ? -12.978 7.514 10.571 1.00 75.38 216 ASN A N 1
ATOM 1677 C CA . ASN A 1 216 ? -12.626 8.460 9.507 1.00 75.38 216 ASN A CA 1
ATOM 1678 C C . ASN A 1 216 ? -11.362 9.279 9.814 1.00 75.38 216 ASN A C 1
ATOM 1680 O O . ASN A 1 216 ? -11.007 10.172 9.046 1.00 75.38 216 ASN A O 1
ATOM 1684 N N . GLU A 1 217 ? -10.690 8.999 10.928 1.00 85.62 217 GLU A N 1
ATOM 1685 C CA . GLU A 1 217 ? -9.478 9.692 11.343 1.00 85.62 217 GLU A CA 1
ATOM 1686 C C . GLU A 1 217 ? -8.239 8.838 11.075 1.00 85.62 217 GLU A C 1
ATOM 1688 O O . GLU A 1 217 ? -8.240 7.613 11.234 1.00 85.62 217 GLU A O 1
ATOM 1693 N N . ILE A 1 218 ? -7.157 9.506 10.677 1.00 90.88 218 ILE A N 1
ATOM 1694 C CA . ILE A 1 218 ? -5.829 8.915 10.531 1.00 90.88 218 ILE A CA 1
ATOM 1695 C C . ILE A 1 218 ? -4.930 9.567 11.572 1.00 90.88 218 ILE A C 1
ATOM 1697 O O . ILE A 1 218 ? -4.669 10.768 11.517 1.00 90.88 218 ILE A O 1
ATOM 1701 N N . ILE A 1 219 ? -4.446 8.762 12.512 1.00 91.19 219 ILE A N 1
ATOM 1702 C CA . ILE A 1 219 ? -3.490 9.189 13.529 1.00 91.19 219 ILE A CA 1
ATOM 1703 C C . ILE A 1 219 ? -2.109 8.740 13.065 1.00 91.19 219 ILE A C 1
ATOM 1705 O O . ILE A 1 219 ? -1.821 7.544 13.040 1.00 91.19 219 ILE A O 1
ATOM 1709 N N . VAL A 1 220 ? -1.262 9.693 12.680 1.00 94.69 220 VAL A N 1
ATOM 1710 C CA . VAL A 1 220 ? 0.125 9.413 12.289 1.00 94.69 220 VAL A CA 1
ATOM 1711 C C . VAL A 1 220 ? 0.949 9.151 13.545 1.00 94.69 220 VAL A C 1
ATOM 1713 O O . VAL A 1 220 ? 0.994 9.981 14.449 1.00 94.69 220 VAL A O 1
ATOM 1716 N N . GLU A 1 221 ? 1.596 7.990 13.598 1.00 93.75 221 GLU A N 1
ATOM 1717 C CA . GLU A 1 221 ? 2.438 7.579 14.723 1.00 93.75 221 GLU A CA 1
ATOM 1718 C C . GLU A 1 221 ? 3.918 7.848 14.453 1.00 93.75 221 GLU A C 1
ATOM 1720 O O . GLU A 1 221 ? 4.645 8.261 15.352 1.00 93.75 221 GLU A O 1
ATOM 1725 N N . ARG A 1 222 ? 4.372 7.581 13.223 1.00 96.81 222 ARG A N 1
ATOM 1726 C CA . ARG A 1 222 ? 5.762 7.769 12.781 1.00 96.81 222 ARG A CA 1
ATOM 1727 C C . ARG A 1 222 ? 5.774 8.225 11.329 1.00 96.81 222 ARG A C 1
ATOM 1729 O O . ARG A 1 222 ? 4.960 7.746 10.536 1.00 96.81 222 ARG A O 1
ATOM 1736 N N . SER A 1 223 ? 6.721 9.087 10.981 1.00 98.00 223 SER A N 1
ATOM 1737 C CA . SER A 1 223 ? 6.899 9.602 9.623 1.00 98.00 223 SER A CA 1
ATOM 1738 C C . SER A 1 223 ? 8.288 9.265 9.098 1.00 98.00 223 SER A C 1
ATOM 1740 O O . SER A 1 223 ? 9.253 9.194 9.854 1.00 98.00 223 SER A O 1
ATOM 1742 N N . PHE A 1 224 ? 8.378 9.040 7.795 1.00 98.44 224 PHE A N 1
ATOM 1743 C CA . PHE A 1 224 ? 9.587 8.625 7.106 1.00 98.44 224 PHE A CA 1
ATOM 1744 C C . PHE A 1 224 ? 9.703 9.351 5.769 1.00 98.44 224 PHE A C 1
ATOM 1746 O O . PHE A 1 224 ? 8.703 9.617 5.092 1.00 98.44 224 PHE A O 1
ATOM 1753 N N . ILE A 1 225 ? 10.940 9.582 5.347 1.00 98.12 225 ILE A N 1
ATOM 1754 C CA . ILE A 1 225 ? 11.284 10.132 4.037 1.00 98.12 225 ILE A CA 1
ATOM 1755 C C . ILE A 1 225 ? 11.991 9.084 3.185 1.00 98.12 225 ILE A C 1
ATOM 1757 O O . ILE A 1 225 ? 12.782 8.286 3.682 1.00 98.12 225 ILE A O 1
ATOM 1761 N N . GLY A 1 226 ? 11.697 9.081 1.886 1.00 97.94 226 GLY A N 1
ATOM 1762 C CA . GLY A 1 226 ? 12.379 8.231 0.917 1.00 97.94 226 GLY A CA 1
ATOM 1763 C C . GLY A 1 226 ? 13.698 8.853 0.466 1.00 97.94 226 GLY A C 1
ATOM 1764 O O . GLY A 1 226 ? 13.705 9.874 -0.224 1.00 97.94 226 GLY A O 1
ATOM 1765 N N . ILE A 1 227 ? 14.814 8.211 0.797 1.00 97.75 227 ILE A N 1
ATOM 1766 C CA . ILE A 1 227 ? 16.158 8.600 0.374 1.00 97.75 227 ILE A CA 1
ATOM 1767 C C . ILE A 1 227 ? 16.564 7.763 -0.829 1.00 97.75 227 ILE A C 1
ATOM 1769 O O . ILE A 1 227 ? 16.707 6.543 -0.740 1.00 97.75 227 ILE A O 1
ATOM 1773 N N . LYS A 1 228 ? 16.774 8.427 -1.968 1.00 96.81 228 LYS A N 1
ATOM 1774 C CA . LYS A 1 228 ? 17.231 7.767 -3.192 1.00 96.81 228 LYS A CA 1
ATOM 1775 C C . LYS A 1 228 ? 18.589 7.112 -2.948 1.00 96.81 228 LYS A C 1
ATOM 1777 O O . LYS A 1 228 ? 19.518 7.784 -2.502 1.00 96.81 228 LYS A O 1
ATOM 1782 N N . LYS A 1 229 ? 18.715 5.833 -3.294 1.00 95.94 229 LYS A N 1
ATOM 1783 C CA . LYS A 1 229 ? 19.982 5.100 -3.249 1.00 95.94 229 LYS A CA 1
ATOM 1784 C C . LYS A 1 229 ? 20.514 4.843 -4.653 1.00 95.94 229 LYS A C 1
ATOM 1786 O O . LYS A 1 229 ? 19.757 4.729 -5.621 1.00 95.94 229 LYS A O 1
ATOM 1791 N N . GLU A 1 230 ? 21.834 4.768 -4.753 1.00 93.00 230 GLU A N 1
ATOM 1792 C CA . GLU A 1 230 ? 22.484 4.199 -5.927 1.00 93.00 230 GLU A CA 1
ATOM 1793 C C . GLU A 1 230 ? 22.245 2.691 -5.946 1.00 93.00 230 GLU A C 1
ATOM 1795 O O . GLU A 1 230 ? 22.239 2.039 -4.902 1.00 93.00 230 GLU A O 1
ATOM 1800 N N . ILE A 1 231 ? 22.015 2.144 -7.136 1.00 92.06 231 ILE A N 1
ATOM 1801 C CA . ILE A 1 231 ? 21.699 0.730 -7.305 1.00 92.06 231 ILE A CA 1
ATOM 1802 C C . ILE A 1 231 ? 22.630 0.090 -8.320 1.00 92.06 231 ILE A C 1
ATOM 1804 O O . ILE A 1 231 ? 23.041 0.705 -9.306 1.00 92.06 231 ILE A O 1
ATOM 1808 N N . ASP A 1 232 ? 22.903 -1.187 -8.097 1.00 90.31 232 ASP A N 1
ATOM 1809 C CA . ASP A 1 232 ? 23.591 -2.026 -9.060 1.00 90.31 232 ASP A CA 1
ATOM 1810 C C . ASP A 1 232 ? 22.652 -2.382 -10.223 1.00 90.31 232 ASP A C 1
ATOM 1812 O O . ASP A 1 232 ? 21.681 -3.132 -10.077 1.00 90.31 232 ASP A O 1
ATOM 1816 N N . LYS A 1 233 ? 22.965 -1.857 -11.409 1.00 88.12 233 LYS A N 1
ATOM 1817 C CA . LYS A 1 233 ? 22.196 -2.114 -12.631 1.00 88.12 233 LYS A CA 1
ATOM 1818 C C . LYS A 1 233 ? 22.192 -3.585 -13.037 1.00 88.12 233 LYS A C 1
ATOM 1820 O O . LYS A 1 233 ? 21.242 -4.011 -13.687 1.00 88.12 233 LYS A O 1
ATOM 1825 N N . THR A 1 234 ? 23.201 -4.372 -12.657 1.00 88.69 234 THR A N 1
ATOM 1826 C CA . THR A 1 234 ? 23.213 -5.809 -12.975 1.00 88.69 234 THR A CA 1
ATOM 1827 C C . THR A 1 234 ? 22.135 -6.561 -12.196 1.00 88.69 234 THR A C 1
ATOM 1829 O O . THR A 1 234 ? 21.506 -7.472 -12.731 1.00 88.69 234 THR A O 1
ATOM 1832 N N . THR A 1 235 ? 21.845 -6.110 -10.974 1.00 88.25 235 THR A N 1
ATOM 1833 C CA . THR A 1 235 ? 20.787 -6.658 -10.123 1.00 88.25 235 THR A CA 1
ATOM 1834 C C . THR A 1 235 ? 19.407 -6.106 -10.489 1.00 88.25 235 THR A C 1
ATOM 1836 O O . THR A 1 235 ? 18.447 -6.862 -10.648 1.00 88.25 235 THR A O 1
ATOM 1839 N N . TYR A 1 236 ? 19.284 -4.784 -10.623 1.00 89.38 236 TYR A N 1
ATOM 1840 C CA . TYR A 1 236 ? 17.983 -4.111 -10.714 1.00 89.38 236 TYR A CA 1
ATOM 1841 C C . TYR A 1 236 ? 17.530 -3.800 -12.147 1.00 89.38 236 TYR A C 1
ATOM 1843 O O . TYR A 1 236 ? 16.343 -3.534 -12.373 1.00 89.38 236 TYR A O 1
ATOM 1851 N N . GLY A 1 237 ? 18.429 -3.909 -13.124 1.00 87.31 237 GLY A N 1
ATOM 1852 C CA . GLY A 1 237 ? 18.197 -3.540 -14.517 1.00 87.31 237 GLY A CA 1
ATOM 1853 C C . GLY A 1 237 ? 18.322 -2.038 -14.777 1.00 87.31 237 GLY A C 1
ATOM 1854 O O . GLY A 1 237 ? 18.545 -1.233 -13.871 1.00 87.31 237 GLY A O 1
ATOM 1855 N N . ASP A 1 238 ? 18.171 -1.660 -16.044 1.00 86.38 238 ASP A N 1
ATOM 1856 C CA . ASP A 1 238 ? 18.193 -0.262 -16.470 1.00 86.38 238 ASP A CA 1
ATOM 1857 C C . ASP A 1 238 ? 16.922 0.495 -16.074 1.00 86.38 238 ASP A C 1
ATOM 1859 O O . ASP A 1 238 ? 15.855 -0.090 -15.876 1.00 86.38 238 ASP A O 1
ATOM 1863 N N . ASN A 1 239 ? 17.049 1.823 -15.969 1.00 87.38 239 ASN A N 1
ATOM 1864 C CA . ASN A 1 239 ? 15.974 2.746 -15.581 1.00 87.38 239 ASN A CA 1
ATOM 1865 C C . ASN A 1 239 ? 15.290 2.385 -14.252 1.00 87.38 239 ASN A C 1
ATOM 1867 O O . ASN A 1 239 ? 14.153 2.779 -14.001 1.00 87.38 239 ASN A O 1
ATOM 1871 N N . ALA A 1 240 ? 15.976 1.626 -13.404 1.00 92.31 240 ALA A N 1
ATOM 1872 C CA . ALA A 1 240 ? 15.521 1.267 -12.079 1.00 92.31 240 ALA A CA 1
ATOM 1873 C C . ALA A 1 240 ? 15.917 2.333 -11.052 1.00 92.31 240 ALA A C 1
ATOM 1875 O O . ALA A 1 240 ? 16.950 2.996 -11.168 1.00 92.31 240 ALA A O 1
ATOM 1876 N N . PHE A 1 241 ? 15.089 2.475 -10.024 1.00 95.25 241 PHE A N 1
ATOM 1877 C CA . PHE A 1 241 ? 15.299 3.410 -8.929 1.00 95.25 241 PHE A CA 1
ATOM 1878 C C . PHE A 1 241 ? 14.848 2.774 -7.620 1.00 95.25 241 PHE A C 1
ATOM 1880 O O . PHE A 1 241 ? 13.817 2.103 -7.569 1.00 95.25 241 PHE A O 1
ATOM 1887 N N . LEU A 1 242 ? 15.610 3.028 -6.560 1.00 96.81 242 LEU A N 1
ATOM 1888 C CA . LEU A 1 242 ? 15.329 2.557 -5.211 1.00 96.81 242 LEU A CA 1
ATOM 1889 C C . LEU A 1 242 ? 15.398 3.734 -4.242 1.00 96.81 242 LEU A C 1
ATOM 1891 O O . LEU A 1 242 ? 16.322 4.550 -4.308 1.00 96.81 242 LEU A O 1
ATOM 1895 N N . PHE A 1 243 ? 14.433 3.800 -3.336 1.00 97.94 243 PHE A N 1
ATOM 1896 C CA .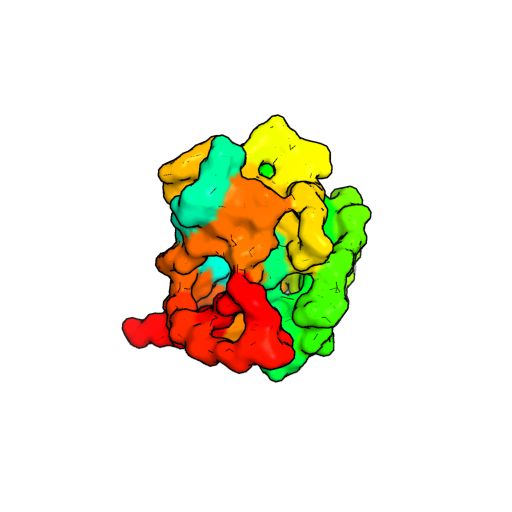 PHE A 1 243 ? 14.439 4.709 -2.200 1.00 97.94 243 PHE A CA 1
ATOM 1897 C C . PHE A 1 243 ? 14.344 3.887 -0.933 1.00 97.94 243 PHE A C 1
ATOM 1899 O O . PHE A 1 243 ? 13.439 3.067 -0.817 1.00 97.94 243 PHE A O 1
ATOM 1906 N N . GLU A 1 244 ? 15.250 4.105 0.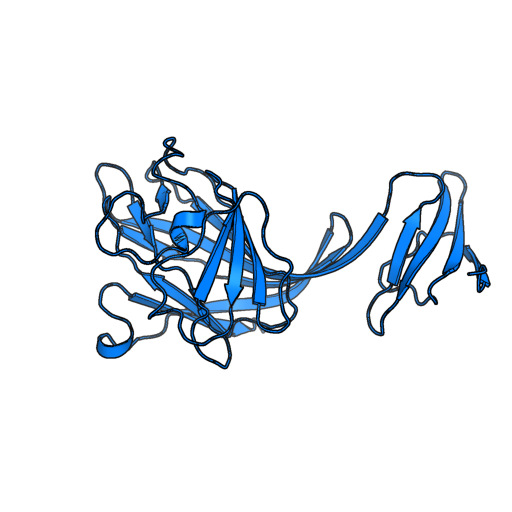007 1.00 97.56 244 GLU A N 1
ATOM 1907 C CA . GLU A 1 244 ? 15.122 3.546 1.351 1.00 97.56 244 GLU A CA 1
ATOM 1908 C C . GLU A 1 244 ? 14.409 4.546 2.249 1.00 97.56 244 GLU A C 1
ATOM 1910 O O . GLU A 1 244 ? 14.561 5.757 2.079 1.00 97.56 244 GLU A O 1
ATOM 1915 N N . PHE A 1 245 ? 13.615 4.044 3.185 1.00 97.94 245 PHE A N 1
ATOM 1916 C CA . PHE A 1 245 ? 12.896 4.891 4.120 1.00 97.94 245 PHE A CA 1
ATOM 1917 C C . PHE A 1 245 ? 13.725 5.150 5.375 1.00 97.94 245 PHE A C 1
ATOM 1919 O O . PHE A 1 245 ? 14.135 4.221 6.068 1.00 97.94 245 PHE A O 1
ATOM 1926 N N . GLU A 1 246 ? 13.921 6.427 5.687 1.00 97.25 246 GLU A N 1
ATOM 1927 C CA . GLU A 1 246 ? 14.568 6.890 6.913 1.00 97.25 246 GLU A CA 1
ATOM 1928 C C . GLU A 1 246 ? 13.542 7.652 7.759 1.00 97.25 246 GLU A C 1
ATOM 1930 O O . GLU A 1 246 ? 12.754 8.436 7.231 1.00 97.25 246 GLU A O 1
ATOM 1935 N N . GLU A 1 247 ? 13.505 7.387 9.066 1.00 97.06 247 GLU A N 1
ATOM 1936 C CA . GLU A 1 247 ? 12.560 8.032 9.983 1.00 97.06 247 GLU A CA 1
ATOM 1937 C C . GLU A 1 247 ? 12.894 9.518 10.161 1.00 97.06 247 GLU A C 1
ATOM 1939 O O . GLU A 1 247 ? 14.056 9.890 10.348 1.00 97.06 247 GLU A O 1
ATOM 1944 N N . GLU A 1 248 ? 11.868 10.366 10.105 1.00 92.62 248 GLU A N 1
ATOM 1945 C CA . GLU A 1 248 ? 12.000 11.787 10.414 1.00 92.62 248 GLU A CA 1
ATOM 1946 C C . GLU A 1 248 ? 12.251 11.951 11.920 1.00 92.62 248 GLU A C 1
ATOM 1948 O O . GLU A 1 248 ? 11.530 11.386 12.743 1.00 92.62 248 GLU A O 1
ATOM 1953 N N . LYS A 1 249 ? 13.309 12.689 12.270 1.00 79.31 249 LYS A N 1
ATOM 1954 C CA . LYS A 1 249 ? 13.687 12.975 13.662 1.00 79.31 249 LYS A CA 1
ATOM 1955 C C . LYS A 1 249 ? 12.811 14.048 14.293 1.00 79.31 249 LYS A C 1
ATOM 1957 O O . LYS A 1 249 ? 12.450 15.004 13.572 1.00 79.31 249 LYS A O 1
#

Mean predicted aligned error: 6.64 Å

Organism: Campylobacter jejuni (NCBI:txid197)

Radius of gyration: 21.26 Å; Cα contacts (8 Å, |Δi|>4): 701; chains: 1; bounding box: 52×34×59 Å

Secondary structure (DSSP, 8-state):
----EEEEESS---TTS---TTEEEEEE-SS-EEEEEEEEE-SS-EEEEETTSS-EE-EEEEEEEEEEEEEES-TT-EEEEEEEEEETTEEPEEEEEE--SSEEEEEEE-SS-TTT----EE-SSPPPPPTTEEEEEEE-S-B-S-TTT--GGGGGSPPSS-GGGSEEE-SSS-EEEEEEE-SSSPPSEEEEE---TT-EEEEEEEEEEEEEEETTEEEEEEEEEEEEE---HHHH-TTEEEEEEEE--

Foldseek 3Di:
DAQPEEEEDCDDDAQQRDDDQNHWYFHDDPVDTWIWGFHDDDPGTTKIDTPVDGDIWDKFWKKKKKWKKAFDDFPFAFWAALKFFQDPLGTWAWAEWAWDAFKIKTKTFNNNCSLVHADHHYDNDDDDDDPRMWIKMKGKDQFDPPSVQAHPCLNNGHDPQDSSSTHGGGDRDIMMMMMMIRDQGDGFKIKIALDHNGGGMDIDFIKMFTWMDIPPDTHTDWIWTWQKDDDDCVVRNPRMTMTGIDTDD

pLDDT: mean 90.65, std 7.7, range [57.91, 98.69]

Sequence (249 aa):
LGINGIKVSNSIPTPKTKANVNDLIITYNENVKQLWLCVASDDKYTSWINLLGNENITAQELIIISFDTNLNSGQYGGCLSDLRFGFENSLASTTQIIKGLNEGSFLITKDGMGLKSKNYTEVSVLSKPSKNQIEGNIKTSGIYNDPAWHNITNALKKYDGNANECCLWASNIKNSVSIELFTNEIPMSLFYRQAGYYGNVNLSNIKMQKALRVQNEIIVERSFIGIKKEIDKTTYGDNAFLFEFEEEK

Solvent-accessible surface area (backbone atoms only — not comparable to full-atom values): 12791 Å² total; per-residue (Å²): 139,72,76,73,46,82,44,80,37,81,55,80,82,49,34,74,46,87,58,54,59,36,24,35,38,38,23,51,55,101,88,45,81,45,38,32,36,25,74,39,52,61,100,76,42,22,26,33,38,29,78,77,57,92,53,63,41,46,66,43,52,25,32,39,39,35,31,32,41,42,64,52,74,42,99,69,20,19,6,35,8,36,44,32,46,19,43,96,62,39,32,21,23,50,51,36,30,32,83,25,46,37,46,28,39,36,33,34,33,65,71,37,40,23,93,75,45,52,65,57,43,83,40,96,66,83,76,84,66,53,96,61,34,40,43,31,39,42,36,47,60,63,45,33,95,41,67,92,44,19,22,49,54,24,21,51,22,40,55,89,78,48,64,62,27,15,16,35,32,54,54,97,59,79,34,56,39,42,31,39,34,62,34,84,74,76,60,48,27,46,34,35,27,45,46,34,74,46,24,27,38,43,82,41,79,40,32,36,31,41,29,40,35,46,69,95,42,76,44,77,78,45,49,27,39,47,45,78,49,91,74,60,48,89,82,66,39,82,58,50,48,42,21,38,57,43,72,65,130